Protein AF-A0A101IQT1-F1 (afdb_monomer)

Sequence (195 aa):
MPRKIGALVCLALAIIARCAWVLGQGQTPANPLPAVAGAGEGTYSLATEFPEVQDSYTLYRVVPVTITEDRVREIAEWFGLSGESKAVSEVTGEFLLVDVSKEPEEQVSVYAHSGAVAYHILDLELPTEVTQQPDLPTNAEAEKIALAFLEKNGMKSPDARVVKTEVNQKQEVWKSGGSEPEVSYDITKAVRFGR

Nearest PDB structures (foldseek):
  8fo9-assembly1_E  TM=5.880E-01  e=4.216E+00  Homo sapiens
  8fo9-assembly1_F  TM=5.889E-01  e=5.402E+00  Homo sapiens
  7myj-assembly1_A  TM=2.184E-01  e=8.418E-01  Homo sapiens

Radius of gyration: 32.25 Å; Cα contacts (8 Å, |Δi|>4): 204; chains: 1; bounding box: 68×75×92 Å

Solvent-accessible surface area (backbone atoms only — not comparable to full-atom values): 12949 Å² total; per-residue (Å²): 142,88,87,82,92,85,87,84,77,70,72,72,61,60,55,59,64,58,59,60,74,76,53,70,80,80,73,69,69,94,64,77,79,78,77,90,74,72,97,81,77,99,70,87,82,82,91,68,80,81,78,93,66,75,97,72,77,88,88,78,84,87,80,90,74,85,72,46,64,68,55,51,50,59,55,34,48,48,74,73,48,60,74,68,66,39,82,77,35,84,91,60,34,30,32,41,29,57,17,78,90,44,87,74,49,37,35,40,41,38,23,50,77,77,69,48,74,47,78,45,44,56,76,76,76,58,61,94,75,81,94,64,72,61,93,69,70,53,65,71,54,44,46,52,52,52,50,50,52,28,52,76,43,71,64,64,56,95,67,55,40,84,74,47,68,46,76,68,41,71,51,69,46,71,54,91,92,55,95,61,62,79,44,78,33,61,72,40,77,40,73,39,71,42,118

Mean predicted aligned error: 15.35 Å

Secondary structure (DSSP, 8-state):
------SSSSHHHHHHHHHTTSS------SSPPPP---S---------PPP---S-------------HHHHHHHHHHTT--S-EEEEETTTTEEEEEETTSSS-EEEEEETTT--EEEE-HHHHS-S--SS---PPPHHHHHHHHHHHHHHTT---TT-EEEEEEEEEEEEE--TT-SS-SEEEEEEEEEEEE-

Foldseek 3Di:
DDDDDDDDPPPVVVVVVVVVVVDPDPDPPPDDDPDDDDDDDPDDDDPDDDPDDDPDDDPDDDDQDADDQVNVVVLCVLVPADAGWDQPDPVQQWIKGWRVVDVQIKIWIAGRVPRDIDIDSPCQQPPPDDPDADPADDQVVQVVVVVVSCVSSVNDDPPKDFPDKDQDDKDFDPDVPDPDGPDIHRRDIDTDIDD

Structure (mmCIF, N/CA/C/O backbone):
data_AF-A0A101IQT1-F1
#
_entry.id   AF-A0A101IQT1-F1
#
loop_
_atom_site.group_PDB
_atom_site.id
_atom_site.type_symbol
_atom_site.label_atom_id
_atom_site.label_alt_id
_atom_site.label_comp_id
_atom_site.label_asym_id
_atom_site.label_entity_id
_atom_site.label_seq_id
_atom_site.pdbx_PDB_ins_code
_atom_site.Cartn_x
_atom_site.Cartn_y
_atom_site.Cartn_z
_atom_site.occupancy
_atom_site.B_iso_or_equiv
_atom_site.auth_seq_id
_atom_site.auth_comp_id
_atom_site.auth_asym_id
_atom_site.auth_atom_id
_atom_site.pdbx_PDB_model_num
ATOM 1 N N . MET A 1 1 ? 32.671 -28.311 57.993 1.00 33.06 1 MET A N 1
ATOM 2 C CA . MET A 1 1 ? 31.706 -27.213 57.763 1.00 33.06 1 MET A CA 1
ATOM 3 C C . MET A 1 1 ? 31.005 -27.442 56.425 1.00 33.06 1 MET A C 1
ATOM 5 O O . MET A 1 1 ? 31.659 -27.290 55.404 1.00 33.06 1 MET A O 1
ATOM 9 N N . PRO A 1 2 ? 29.732 -27.872 56.417 1.00 41.25 2 PRO A N 1
ATOM 10 C CA . PRO A 1 2 ? 28.947 -28.111 55.202 1.00 41.25 2 PRO A CA 1
ATOM 11 C C . PRO A 1 2 ? 27.910 -26.992 54.977 1.00 41.25 2 PRO A C 1
ATOM 13 O O . PRO A 1 2 ? 27.369 -26.484 55.955 1.00 41.25 2 PRO A O 1
ATOM 16 N N . ARG A 1 3 ? 27.640 -26.594 53.721 1.00 37.66 3 ARG A N 1
ATOM 17 C CA . ARG A 1 3 ? 26.557 -25.676 53.261 1.00 37.66 3 ARG A CA 1
ATOM 18 C C . ARG A 1 3 ? 26.735 -25.469 51.735 1.00 37.66 3 ARG A C 1
ATOM 20 O O . ARG A 1 3 ? 27.854 -25.204 51.336 1.00 37.66 3 ARG A O 1
ATOM 27 N N . LYS A 1 4 ? 25.768 -25.535 50.809 1.00 40.00 4 LYS A N 1
ATOM 28 C CA . LYS A 1 4 ? 24.318 -25.798 50.792 1.00 40.00 4 LYS A CA 1
ATOM 29 C C . LYS A 1 4 ? 23.972 -26.347 49.392 1.00 40.00 4 LYS A C 1
ATOM 31 O O . LYS A 1 4 ? 24.139 -25.630 48.414 1.00 40.00 4 LYS A O 1
ATOM 36 N N . ILE A 1 5 ? 23.451 -27.568 49.304 1.00 51.22 5 ILE A N 1
ATOM 37 C CA . ILE A 1 5 ? 22.572 -27.992 48.204 1.00 51.22 5 ILE A CA 1
ATOM 38 C C . ILE A 1 5 ? 21.166 -27.792 48.764 1.00 51.22 5 ILE A C 1
ATOM 40 O O . ILE A 1 5 ? 20.812 -28.424 49.756 1.00 51.22 5 ILE A O 1
ATOM 44 N N . GLY A 1 6 ? 20.404 -26.842 48.232 1.00 47.81 6 GLY A N 1
ATOM 45 C CA . GLY A 1 6 ? 19.100 -26.515 48.807 1.00 47.81 6 GLY A CA 1
ATOM 46 C C . GLY A 1 6 ? 18.477 -25.281 48.184 1.00 47.81 6 GLY A C 1
ATOM 47 O O . GLY A 1 6 ? 18.406 -24.245 48.833 1.00 47.81 6 GLY A O 1
ATOM 48 N N . ALA A 1 7 ? 18.054 -25.390 46.926 1.00 48.19 7 ALA A N 1
ATOM 49 C CA . ALA A 1 7 ? 17.202 -24.391 46.284 1.00 48.19 7 ALA A CA 1
ATOM 50 C C . ALA A 1 7 ? 16.412 -24.978 45.097 1.00 48.19 7 ALA A C 1
ATOM 52 O O . ALA A 1 7 ? 16.271 -24.320 44.075 1.00 48.19 7 ALA A O 1
ATOM 53 N N . LEU A 1 8 ? 15.913 -26.220 45.203 1.00 43.41 8 LEU A N 1
ATOM 54 C CA . LEU A 1 8 ? 15.063 -26.798 44.146 1.00 43.41 8 LEU A CA 1
ATOM 55 C C . LEU A 1 8 ? 13.805 -27.540 44.632 1.00 43.41 8 LEU A C 1
ATOM 57 O O . LEU A 1 8 ? 13.128 -28.165 43.828 1.00 43.41 8 LEU A O 1
ATOM 61 N N . VAL A 1 9 ? 13.445 -27.460 45.920 1.00 46.12 9 VAL A N 1
ATOM 62 C CA . VAL A 1 9 ? 12.282 -28.201 46.467 1.00 46.12 9 VAL A CA 1
ATOM 63 C C . VAL A 1 9 ? 11.101 -27.296 46.867 1.00 46.12 9 VAL A C 1
ATOM 65 O O . VAL A 1 9 ? 9.995 -27.785 47.062 1.00 46.12 9 VAL A O 1
ATOM 68 N N . CYS A 1 10 ? 11.251 -25.967 46.902 1.00 44.38 10 CYS A N 1
ATOM 69 C CA . CYS A 1 10 ? 10.186 -25.098 47.436 1.00 44.38 10 CYS A CA 1
ATOM 70 C C . CYS A 1 10 ? 9.236 -24.470 46.400 1.00 44.38 10 CYS A C 1
ATOM 72 O O . CYS A 1 10 ? 8.209 -23.931 46.801 1.00 44.38 10 CYS A O 1
ATOM 74 N N . LEU A 1 11 ? 9.506 -24.546 45.089 1.00 36.78 11 LEU A N 1
ATOM 75 C CA . LEU A 1 11 ? 8.625 -23.906 44.094 1.00 36.78 11 LEU A CA 1
ATOM 76 C C . LEU A 1 11 ? 7.460 -24.804 43.632 1.00 36.78 11 LEU A C 1
ATOM 78 O O . LEU A 1 11 ? 6.442 -24.293 43.176 1.00 36.78 11 LEU A O 1
ATOM 82 N N . ALA A 1 12 ? 7.557 -26.125 43.818 1.00 41.62 12 ALA A N 1
ATOM 83 C CA . ALA A 1 12 ? 6.485 -27.057 43.453 1.00 41.62 12 ALA A CA 1
ATOM 84 C C . ALA A 1 12 ? 5.305 -27.053 44.451 1.00 41.62 12 ALA A C 1
ATOM 86 O O . ALA A 1 12 ? 4.171 -27.317 44.061 1.00 41.62 12 ALA A O 1
ATOM 87 N N . LEU A 1 13 ? 5.529 -26.692 45.723 1.00 41.44 13 LEU A N 1
ATOM 88 C CA . LEU A 1 13 ? 4.470 -26.665 46.747 1.00 41.44 13 LEU A CA 1
ATOM 89 C C . LEU A 1 13 ? 3.619 -25.383 46.726 1.00 41.44 13 LEU A C 1
ATOM 91 O O . LEU A 1 13 ? 2.469 -25.409 47.158 1.00 41.44 13 LEU A O 1
ATOM 95 N N . ALA A 1 14 ? 4.131 -24.278 46.174 1.00 43.84 14 ALA A N 1
ATOM 96 C CA . ALA A 1 14 ? 3.381 -23.022 46.090 1.00 43.84 14 ALA A CA 1
ATOM 97 C C . ALA A 1 14 ? 2.278 -23.041 45.011 1.00 43.84 14 ALA A C 1
ATOM 99 O O . ALA A 1 14 ? 1.309 -22.289 45.106 1.00 43.84 14 ALA A O 1
ATOM 100 N N . ILE A 1 15 ? 2.387 -23.922 44.009 1.00 47.03 15 ILE A N 1
ATOM 101 C CA . ILE A 1 15 ? 1.394 -24.045 42.929 1.00 47.03 15 ILE A CA 1
ATOM 102 C C . ILE A 1 15 ? 0.187 -24.883 43.384 1.00 47.03 15 ILE A C 1
ATOM 104 O O . ILE A 1 15 ? -0.949 -24.562 43.042 1.00 47.03 15 ILE A O 1
ATOM 108 N N . ILE A 1 16 ? 0.392 -25.879 44.253 1.00 46.41 16 ILE A N 1
ATOM 109 C CA . ILE A 1 16 ? -0.697 -26.745 44.738 1.00 46.41 16 ILE A CA 1
ATOM 110 C C . ILE A 1 16 ? -1.651 -25.976 45.673 1.00 46.41 16 ILE A C 1
ATOM 112 O O . ILE A 1 16 ? -2.865 -26.160 45.602 1.00 46.41 16 ILE A O 1
ATOM 116 N N . ALA A 1 17 ? -1.141 -25.042 46.484 1.00 44.16 17 ALA A N 1
ATOM 117 C CA . ALA A 1 17 ? -1.977 -24.250 47.392 1.00 44.16 17 ALA A CA 1
ATOM 118 C C . ALA A 1 17 ? -2.853 -23.199 46.676 1.00 44.16 17 ALA A C 1
ATOM 120 O O . ALA A 1 17 ? -3.911 -22.839 47.189 1.00 44.16 17 ALA A O 1
ATOM 121 N N . ARG A 1 18 ? -2.459 -22.722 45.483 1.00 36.62 18 ARG A N 1
ATOM 122 C CA . ARG A 1 18 ? -3.235 -21.717 44.728 1.00 36.62 18 ARG A CA 1
ATOM 123 C C . ARG A 1 18 ? -4.324 -22.322 43.841 1.00 36.62 18 ARG A C 1
ATOM 125 O O . ARG A 1 18 ? -5.327 -21.658 43.599 1.00 36.62 18 ARG A O 1
ATOM 132 N N . CYS A 1 19 ? -4.181 -23.579 43.421 1.00 39.38 19 CYS A N 1
ATOM 133 C CA . CYS A 1 19 ? -5.245 -24.301 42.714 1.00 39.38 19 CYS A CA 1
ATOM 134 C C . CYS A 1 19 ? -6.403 -24.718 43.639 1.00 39.38 19 CYS A C 1
ATOM 136 O O . CYS A 1 19 ? -7.518 -24.911 43.164 1.00 39.38 19 CYS A O 1
ATOM 138 N N . ALA A 1 20 ? -6.176 -24.794 44.954 1.00 42.06 20 ALA A N 1
ATOM 139 C CA . ALA A 1 20 ? -7.204 -25.174 45.924 1.00 42.06 20 ALA A CA 1
ATOM 140 C C . ALA A 1 20 ? -8.180 -24.040 46.301 1.00 42.06 20 ALA A C 1
ATOM 142 O O . ALA A 1 20 ? -9.200 -24.312 46.922 1.00 42.06 20 ALA A O 1
ATOM 143 N N . TRP A 1 21 ? -7.899 -22.782 45.938 1.00 41.22 21 TRP A N 1
ATOM 144 C CA . TRP A 1 21 ? -8.783 -21.639 46.238 1.00 41.22 21 TRP A CA 1
ATOM 145 C C . TRP A 1 21 ? -9.654 -21.186 45.055 1.00 41.22 21 TRP A C 1
ATOM 147 O O . TRP A 1 21 ? -10.531 -20.348 45.236 1.00 41.22 21 TRP A O 1
ATOM 157 N N . VAL A 1 22 ? -9.445 -21.748 43.857 1.00 45.28 22 VAL A N 1
ATOM 158 C CA . VAL A 1 22 ? -10.269 -21.479 42.657 1.00 45.28 22 VAL A CA 1
ATOM 159 C C . VAL A 1 22 ? -11.333 -22.563 42.428 1.00 45.28 22 VAL A C 1
ATOM 161 O O . VAL A 1 22 ? -12.248 -22.382 41.631 1.00 45.28 22 VAL A O 1
ATOM 164 N N . LEU A 1 23 ? -11.284 -23.664 43.178 1.00 40.53 23 LEU A N 1
ATOM 165 C CA . LEU A 1 23 ? -12.356 -24.652 43.216 1.00 40.53 23 LEU A CA 1
ATOM 166 C C . LEU A 1 23 ? -13.164 -24.405 44.488 1.00 40.53 23 LEU A C 1
ATOM 168 O O . LEU A 1 23 ? -12.720 -24.724 45.589 1.00 40.53 23 LEU A O 1
ATOM 172 N N . GLY A 1 24 ? -14.324 -23.765 44.324 1.00 37.16 24 GLY A N 1
ATOM 173 C CA . GLY A 1 24 ? -15.288 -23.550 45.397 1.00 37.16 24 GLY A CA 1
ATOM 174 C C . GLY A 1 24 ? -15.561 -24.842 46.165 1.00 37.16 24 GLY A C 1
ATOM 175 O O . GLY A 1 24 ? -15.463 -25.937 45.606 1.00 37.16 24 GLY A O 1
ATOM 176 N N . GLN A 1 25 ? -15.866 -24.694 47.460 1.00 39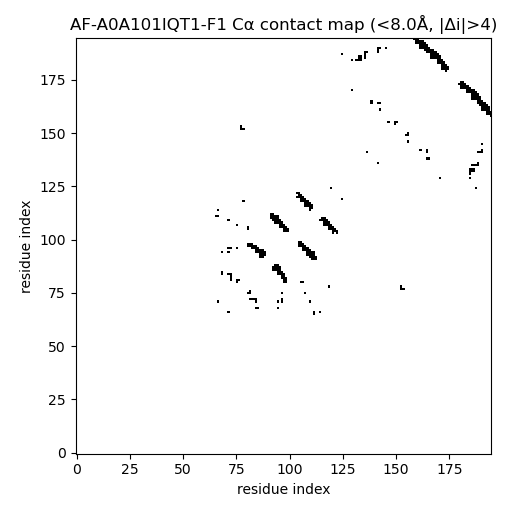.09 25 GLN A N 1
ATOM 177 C CA . GLN A 1 25 ? -16.264 -25.787 48.345 1.00 39.09 25 GLN A CA 1
ATOM 178 C C . GLN A 1 25 ? -17.141 -26.772 47.577 1.00 39.09 25 GLN A C 1
ATOM 180 O O . GLN A 1 25 ? -18.165 -26.368 47.030 1.00 39.09 25 GLN A O 1
ATOM 185 N N . GLY A 1 26 ? -16.702 -28.033 47.512 1.00 39.91 26 GLY A N 1
ATOM 186 C CA . GLY A 1 26 ? -17.439 -29.097 46.852 1.00 39.91 26 GLY A CA 1
ATOM 187 C C . GLY A 1 26 ? -18.866 -29.101 47.372 1.00 39.91 26 GLY A C 1
ATOM 188 O O . GLY A 1 26 ? -19.119 -29.544 48.493 1.00 39.91 26 GLY A O 1
ATOM 189 N N . GLN A 1 27 ? -19.782 -28.571 46.563 1.00 40.81 27 GLN A N 1
ATOM 190 C CA . GLN A 1 27 ? -21.196 -28.790 46.759 1.00 40.81 27 GLN A CA 1
ATOM 191 C C . GLN A 1 27 ? -21.362 -30.299 46.697 1.00 40.81 27 GLN A C 1
ATOM 193 O O . GLN A 1 27 ? -21.141 -30.934 45.666 1.00 40.81 27 GLN A O 1
ATOM 198 N N . THR A 1 28 ? -21.689 -30.879 47.844 1.00 47.06 28 THR A N 1
ATOM 199 C CA . THR A 1 28 ? -22.281 -32.204 47.892 1.00 47.06 28 THR A CA 1
ATOM 200 C C . THR A 1 28 ? -23.455 -32.146 46.917 1.00 47.06 28 THR A C 1
ATOM 202 O O . THR A 1 28 ? -24.278 -31.235 47.055 1.00 47.06 28 THR A O 1
ATOM 205 N N . PRO A 1 29 ? -23.527 -33.009 45.889 1.00 42.03 29 PRO A N 1
ATOM 206 C CA . PRO A 1 29 ? -24.683 -32.999 45.011 1.00 42.03 29 PRO A CA 1
ATOM 207 C C . PRO A 1 29 ? -25.914 -33.190 45.897 1.00 42.03 29 PRO A C 1
ATOM 209 O O . PRO A 1 29 ? -25.996 -34.163 46.645 1.00 42.03 29 PRO A O 1
ATOM 212 N N . ALA A 1 30 ? -26.840 -32.228 45.860 1.00 51.19 30 ALA A N 1
ATOM 213 C CA . ALA A 1 30 ? -28.033 -32.219 46.709 1.00 51.19 30 ALA A CA 1
ATOM 214 C C . ALA A 1 30 ? -28.954 -33.429 46.457 1.00 51.19 30 ALA A C 1
ATOM 216 O O . ALA A 1 30 ? -29.886 -33.656 47.218 1.00 51.19 30 ALA A O 1
ATOM 217 N N . ASN A 1 31 ? -28.656 -34.228 45.428 1.00 50.41 31 ASN A N 1
ATOM 218 C CA . ASN A 1 31 ? -29.320 -35.480 45.119 1.00 50.41 31 ASN A CA 1
ATOM 219 C C . ASN A 1 31 ? -28.283 -36.611 45.023 1.00 50.41 31 ASN A C 1
ATOM 221 O O . ASN A 1 31 ? -27.464 -36.601 44.097 1.00 50.41 31 ASN A O 1
ATOM 225 N N . PRO A 1 32 ? -28.291 -37.601 45.934 1.00 48.69 32 PRO A N 1
ATOM 226 C CA . PRO A 1 32 ? -27.575 -38.844 45.692 1.00 48.69 32 PRO A CA 1
ATOM 227 C C . PRO A 1 32 ? -28.171 -39.524 44.451 1.00 48.69 32 PRO A C 1
ATOM 229 O O . PRO A 1 32 ? -29.390 -39.544 44.270 1.00 48.69 32 PRO A O 1
ATOM 232 N N . LEU A 1 33 ? -27.313 -40.075 43.589 1.00 42.06 33 LEU A N 1
ATOM 233 C CA . LEU A 1 33 ? -27.758 -40.926 42.484 1.00 42.06 33 LEU A CA 1
ATOM 234 C C . LEU A 1 33 ? -28.606 -42.073 43.061 1.00 42.06 33 LEU A C 1
ATOM 236 O O . LEU A 1 33 ? -28.184 -42.677 44.055 1.00 42.06 33 LEU A O 1
ATOM 240 N N . PRO A 1 34 ? -29.785 -42.379 42.487 1.00 46.72 34 PRO A N 1
ATOM 241 C CA . PRO A 1 34 ? -30.614 -43.454 43.002 1.00 46.72 34 PRO A CA 1
ATOM 242 C C . PRO A 1 34 ? -29.828 -44.764 42.918 1.00 46.72 34 PRO A C 1
ATOM 244 O O . PRO A 1 34 ? -29.231 -45.088 41.889 1.00 46.72 34 PRO A O 1
ATOM 247 N N . ALA A 1 35 ? -29.800 -45.498 44.032 1.00 50.06 35 ALA A N 1
ATOM 248 C CA . ALA A 1 35 ? -29.250 -46.842 44.071 1.00 50.06 35 ALA A CA 1
ATOM 249 C C . ALA A 1 35 ? -29.933 -47.671 42.979 1.00 50.06 35 ALA A C 1
ATOM 251 O O . ALA A 1 35 ? -31.161 -47.699 42.905 1.00 50.06 35 ALA A O 1
ATOM 252 N N . VAL A 1 36 ? -29.127 -48.300 42.120 1.00 47.44 36 VAL A N 1
ATOM 253 C CA . VAL A 1 36 ? -29.592 -49.115 40.995 1.00 47.44 36 VAL A CA 1
ATOM 254 C C . VAL A 1 36 ? -30.563 -50.174 41.514 1.00 47.44 36 VAL A C 1
ATOM 256 O O . VAL A 1 36 ? -30.159 -51.170 42.113 1.00 47.44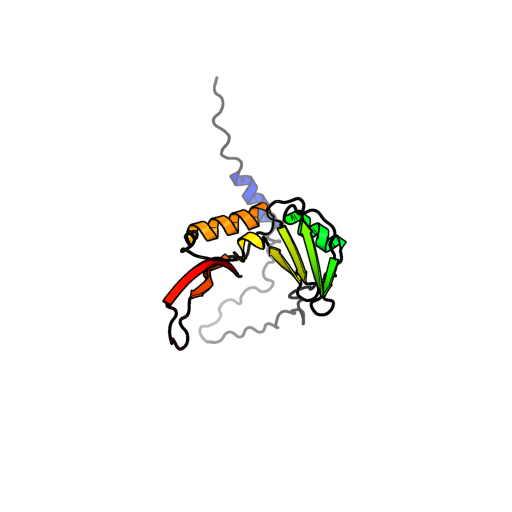 36 VAL A O 1
ATOM 259 N N . ALA A 1 37 ? -31.851 -49.943 41.280 1.00 46.03 37 ALA A N 1
ATOM 260 C CA . ALA A 1 37 ? -32.899 -50.928 41.430 1.00 46.03 37 ALA A CA 1
ATOM 261 C C . ALA A 1 37 ? -33.250 -51.433 40.031 1.00 46.03 37 ALA A C 1
ATOM 263 O O . ALA A 1 37 ? -33.790 -50.690 39.221 1.00 46.03 37 ALA A O 1
ATOM 264 N N . GLY A 1 38 ? -32.943 -52.703 39.774 1.00 43.56 38 GLY A N 1
ATOM 265 C CA . GLY A 1 38 ? -33.561 -53.471 38.698 1.00 43.56 38 GLY A CA 1
ATOM 266 C C . GLY A 1 38 ? -32.971 -53.258 37.306 1.00 43.56 38 GLY A C 1
ATOM 267 O O . GLY A 1 38 ? -33.022 -52.186 36.718 1.00 43.56 38 GLY A O 1
ATOM 26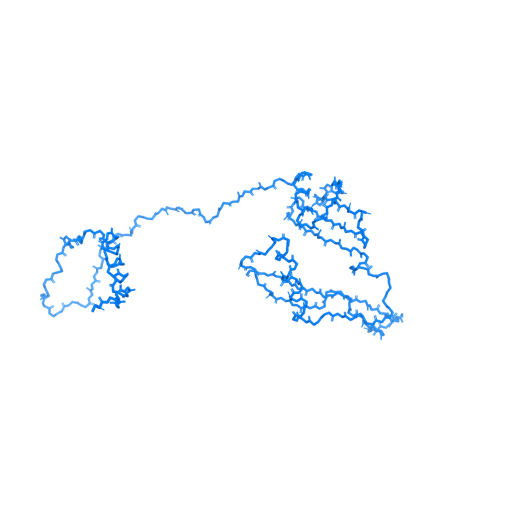8 N N . ALA A 1 39 ? -32.458 -54.347 36.740 1.00 52.09 39 ALA A N 1
ATOM 269 C CA . ALA A 1 39 ? -32.230 -54.466 35.313 1.00 52.09 39 ALA A CA 1
ATOM 270 C C . ALA A 1 39 ? -33.573 -54.352 34.571 1.00 52.09 39 ALA A C 1
ATOM 272 O O . ALA A 1 39 ? -34.399 -55.258 34.658 1.00 52.09 39 ALA A O 1
ATOM 273 N N . GLY A 1 40 ? -33.775 -53.251 33.847 1.00 56.56 40 GLY A N 1
ATOM 274 C CA . GLY A 1 40 ? -34.897 -53.104 32.924 1.00 56.56 40 GLY A CA 1
ATOM 275 C C . GLY A 1 40 ? -35.480 -51.701 32.878 1.00 56.56 40 GLY A C 1
ATOM 276 O O . GLY A 1 40 ? -36.579 -51.511 33.363 1.00 56.56 40 GLY A O 1
ATOM 277 N N . GLU A 1 41 ? -34.780 -50.750 32.259 1.00 52.91 41 GLU A N 1
ATOM 278 C CA . GLU A 1 41 ? -35.402 -49.588 31.605 1.00 52.91 41 GLU A CA 1
ATOM 279 C C . GLU A 1 41 ? -34.353 -48.904 30.715 1.00 52.91 41 GLU A C 1
ATOM 281 O O . GLU A 1 41 ? -33.379 -48.317 31.177 1.00 52.91 41 GLU A O 1
ATOM 286 N N . GLY A 1 42 ? -34.502 -49.078 29.400 1.00 62.03 42 GLY A N 1
ATOM 287 C CA . GLY A 1 42 ? -33.525 -48.689 28.379 1.00 62.03 42 GLY A CA 1
ATOM 288 C C . GLY A 1 42 ? -33.593 -47.225 27.949 1.00 62.03 42 GLY A C 1
ATOM 289 O O . GLY A 1 42 ? -33.291 -46.933 26.796 1.00 62.03 42 GLY A O 1
ATOM 290 N N . THR A 1 43 ? -34.000 -46.312 28.832 1.00 62.19 43 THR A N 1
ATOM 291 C CA . THR A 1 43 ? -34.071 -44.882 28.502 1.00 62.19 43 THR A CA 1
ATOM 292 C C . THR A 1 43 ? -34.013 -44.035 29.762 1.00 62.19 43 THR A C 1
ATOM 294 O O . THR A 1 43 ? -34.880 -44.129 30.624 1.00 62.19 43 THR A O 1
ATOM 297 N N . TYR A 1 44 ? -33.004 -43.172 29.841 1.00 62.97 44 TYR A N 1
ATOM 298 C CA . TYR A 1 44 ? -32.895 -42.144 30.868 1.00 62.97 44 TYR A CA 1
ATOM 299 C C . TYR A 1 44 ? -33.435 -40.830 30.293 1.00 62.97 44 TYR A C 1
ATOM 301 O O . TYR A 1 44 ? -32.926 -40.345 29.283 1.00 62.97 44 TYR A O 1
ATOM 309 N N . SER A 1 45 ? -34.463 -40.253 30.916 1.00 69.31 45 SER A N 1
ATOM 310 C CA . SER A 1 45 ? -34.980 -38.927 30.561 1.00 69.31 45 SER A CA 1
ATOM 311 C C . SER A 1 45 ? -34.371 -37.878 31.484 1.00 69.31 45 SER A C 1
ATOM 313 O O . SER A 1 45 ? -34.616 -37.877 32.688 1.00 69.31 45 SER A O 1
ATOM 315 N N . LEU A 1 46 ? -33.571 -36.977 30.916 1.00 69.94 46 LEU A N 1
ATOM 316 C CA . LEU A 1 46 ? -33.038 -35.829 31.637 1.00 69.94 46 LEU A CA 1
ATOM 317 C C . LEU A 1 46 ? -34.086 -34.708 31.622 1.00 69.94 46 LEU A C 1
ATOM 319 O O . LEU A 1 46 ? -34.211 -33.983 30.639 1.00 69.94 46 LEU A O 1
ATOM 323 N N . ALA A 1 47 ? -34.856 -34.587 32.702 1.00 73.62 47 ALA A N 1
ATOM 324 C CA . ALA A 1 47 ? -35.762 -33.462 32.920 1.00 73.62 47 ALA A CA 1
ATOM 325 C C . ALA A 1 47 ? -34.962 -32.278 33.487 1.00 73.62 47 ALA A C 1
ATOM 327 O O . ALA A 1 47 ? -34.908 -32.079 34.697 1.00 73.62 47 ALA A O 1
ATOM 328 N N . THR A 1 48 ? -34.280 -31.535 32.615 1.00 75.38 48 THR A N 1
ATOM 329 C CA . THR A 1 48 ? -33.623 -30.272 32.976 1.00 75.38 48 THR A CA 1
ATOM 330 C C . THR A 1 48 ? -34.124 -29.174 32.055 1.00 75.38 48 THR A C 1
ATOM 332 O O . THR A 1 48 ? -34.240 -29.376 30.847 1.00 75.38 48 THR A O 1
ATOM 335 N N . GLU A 1 49 ? -34.445 -28.019 32.626 1.00 79.81 49 GLU A N 1
ATOM 336 C CA . GLU A 1 49 ? -34.759 -26.827 31.843 1.00 79.81 49 GLU A CA 1
ATOM 337 C C . GLU A 1 49 ? -33.489 -26.332 31.137 1.00 79.81 49 GLU A C 1
ATOM 339 O O . GLU A 1 49 ? -32.367 -26.579 31.599 1.00 79.81 49 GLU A O 1
ATOM 344 N N . PHE A 1 50 ? -33.657 -25.674 29.985 1.00 76.62 50 PHE A N 1
ATOM 345 C CA . PHE A 1 50 ? -32.540 -25.000 29.331 1.00 76.62 50 PHE A CA 1
ATOM 346 C C . PHE A 1 50 ? -31.969 -23.951 30.294 1.00 76.62 50 PHE A C 1
ATOM 348 O O . PHE A 1 50 ? -32.746 -23.251 30.942 1.00 76.62 50 PHE A O 1
ATOM 355 N N . PRO A 1 51 ? -30.635 -23.831 30.412 1.00 79.56 51 PRO A N 1
ATOM 356 C CA . PRO A 1 51 ? -30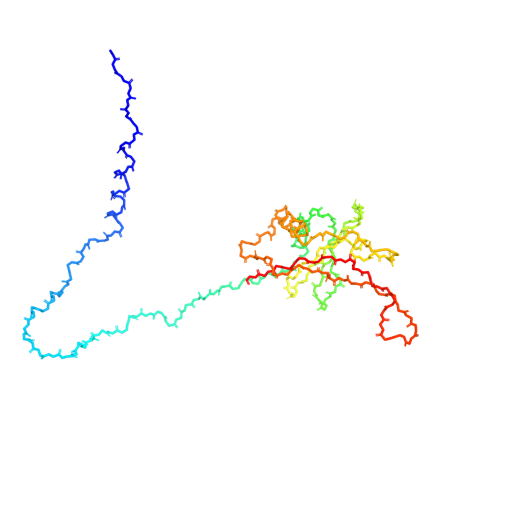.052 -22.790 31.241 1.00 79.56 51 PRO A CA 1
ATOM 357 C C . PRO A 1 51 ? -30.524 -21.427 30.733 1.00 79.56 51 PRO A C 1
ATOM 359 O O . PRO A 1 51 ? -30.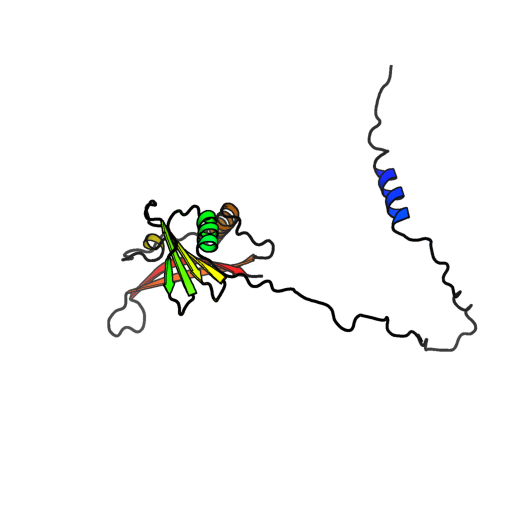511 -21.187 29.524 1.00 79.56 51 PRO A O 1
ATOM 362 N N . GLU A 1 52 ? -30.923 -20.544 31.649 1.00 79.06 52 GLU A N 1
ATOM 363 C CA . GLU A 1 52 ? -31.211 -19.153 31.310 1.00 79.06 52 GLU A CA 1
ATOM 364 C C . GLU A 1 52 ? -29.948 -18.522 30.709 1.00 79.06 52 GLU A C 1
ATOM 366 O O . GLU A 1 52 ? -28.961 -18.247 31.395 1.00 79.06 52 GLU A O 1
ATOM 371 N N . VAL A 1 53 ? -29.969 -18.336 29.393 1.00 81.44 53 VAL A N 1
ATOM 372 C CA . VAL A 1 53 ? -28.968 -17.593 28.631 1.00 81.44 53 VAL A CA 1
ATOM 373 C C . VAL A 1 53 ? -29.562 -16.249 28.247 1.00 81.44 53 VAL A C 1
ATOM 375 O O . VAL A 1 53 ? -30.768 -16.129 28.053 1.00 81.44 53 VAL A O 1
ATOM 378 N N . GLN A 1 54 ? -28.722 -15.218 28.163 1.00 78.94 54 GLN A N 1
ATOM 379 C CA . GLN A 1 54 ? -29.198 -13.905 27.740 1.00 78.94 54 GLN A CA 1
ATOM 380 C C . GLN A 1 54 ? -29.695 -13.982 26.294 1.00 78.94 54 GLN A C 1
ATOM 382 O O . GLN A 1 54 ? -29.020 -14.547 25.434 1.00 78.94 54 GLN A O 1
ATOM 387 N N . ASP A 1 55 ? -30.836 -13.348 26.019 1.00 80.31 55 ASP A N 1
ATOM 388 C CA . ASP A 1 55 ? -31.444 -13.307 24.681 1.00 80.31 55 ASP A CA 1
ATOM 389 C C . ASP A 1 55 ? -30.543 -12.648 23.624 1.00 80.31 55 ASP A C 1
ATOM 391 O O . ASP A 1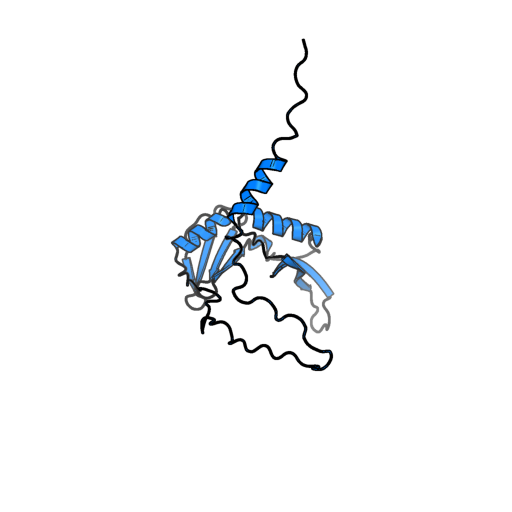 55 ? -30.746 -12.812 22.421 1.00 80.31 55 ASP A O 1
ATOM 395 N N . SER A 1 56 ? -29.538 -11.879 24.053 1.00 81.69 56 SER A N 1
ATOM 396 C CA . SER A 1 56 ? -28.561 -11.274 23.156 1.00 81.69 56 SER A CA 1
ATOM 397 C C . SER A 1 56 ? -27.191 -11.139 23.809 1.00 81.69 56 SER A C 1
ATOM 399 O O . SER A 1 56 ? -27.067 -10.907 25.010 1.00 81.69 56 SER A O 1
ATOM 401 N N . TYR A 1 57 ? -26.158 -11.234 22.976 1.00 80.06 57 TYR A N 1
ATOM 402 C CA . TYR A 1 57 ? -24.771 -10.984 23.342 1.00 80.06 57 TYR A CA 1
ATOM 403 C C . TYR A 1 57 ? -24.169 -10.004 22.334 1.00 80.06 57 TYR A C 1
ATOM 405 O O . TYR A 1 57 ? -24.362 -10.139 21.125 1.00 80.06 57 TYR A O 1
ATOM 413 N N . THR A 1 58 ? -23.430 -9.003 22.816 1.00 83.19 58 THR A N 1
ATOM 414 C CA . THR A 1 58 ? -22.710 -8.081 21.927 1.00 83.19 58 THR A CA 1
ATOM 415 C C . THR A 1 58 ? -21.488 -8.792 21.358 1.00 83.19 58 THR A C 1
ATOM 417 O O . THR A 1 58 ? -20.563 -9.109 22.100 1.00 83.19 58 THR A O 1
ATOM 420 N N . LEU A 1 59 ? -21.476 -9.022 20.044 1.00 83.31 59 LEU A N 1
ATOM 421 C CA . LEU A 1 59 ? -20.348 -9.665 19.362 1.00 83.31 59 LEU A CA 1
ATOM 422 C C . LEU A 1 59 ? -19.191 -8.692 19.112 1.00 83.31 59 LEU A C 1
ATOM 424 O O . LEU A 1 59 ? -18.031 -9.052 19.282 1.00 83.31 59 LEU A O 1
ATOM 428 N N . TYR A 1 60 ? -19.496 -7.453 18.729 1.00 77.75 60 TYR A N 1
ATOM 429 C CA . TYR A 1 60 ? -18.496 -6.408 18.533 1.00 77.75 60 TYR A CA 1
ATOM 430 C C . TYR A 1 60 ? -19.093 -5.019 18.755 1.00 77.75 60 TYR A C 1
ATOM 432 O O . TYR A 1 60 ? -20.294 -4.794 18.599 1.00 77.75 60 TYR A O 1
ATOM 440 N N . ARG A 1 61 ? -18.224 -4.071 19.112 1.00 83.56 61 ARG A N 1
ATOM 441 C CA . ARG A 1 61 ? -18.526 -2.640 19.187 1.00 83.56 61 ARG A CA 1
ATOM 442 C C . ARG A 1 61 ? -17.744 -1.935 18.086 1.00 83.56 61 ARG A C 1
ATOM 444 O O . ARG A 1 61 ? -16.525 -2.054 18.034 1.00 83.56 61 ARG A O 1
ATOM 451 N N . VAL A 1 62 ? -18.439 -1.176 17.245 1.00 80.38 62 VAL A N 1
ATOM 452 C CA . VAL A 1 62 ? -17.807 -0.289 16.260 1.00 80.38 62 VAL A CA 1
ATOM 453 C C . VAL A 1 62 ? -17.688 1.100 16.874 1.00 80.38 62 VAL A C 1
ATOM 455 O O . VAL A 1 62 ? -18.668 1.633 17.396 1.00 80.38 62 VAL A O 1
ATOM 458 N N . VAL A 1 63 ? -16.491 1.677 16.824 1.00 81.12 63 VAL A N 1
ATOM 459 C CA . VAL A 1 63 ? -16.256 3.079 17.178 1.00 81.12 63 VAL A CA 1
ATOM 460 C C . VAL A 1 63 ? -15.928 3.809 15.878 1.00 81.12 63 VAL A C 1
ATOM 462 O O . VAL A 1 63 ? -14.867 3.547 15.312 1.00 81.12 63 VAL A O 1
ATOM 465 N N . PRO A 1 64 ? -16.828 4.659 15.356 1.00 75.38 64 PRO A N 1
ATOM 466 C CA . PRO A 1 64 ? -16.527 5.437 14.166 1.00 75.38 64 PRO A CA 1
ATOM 467 C C . PRO A 1 64 ? -15.400 6.418 14.489 1.00 75.38 64 PRO A C 1
ATOM 469 O O . PRO A 1 64 ? -15.434 7.100 15.514 1.00 75.38 64 PRO A O 1
ATOM 472 N N . VAL A 1 65 ? -14.400 6.472 13.616 1.00 77.38 65 VAL A N 1
ATOM 473 C CA . VAL A 1 65 ? -13.304 7.434 13.715 1.00 77.38 65 VAL A CA 1
ATOM 474 C C . VAL A 1 65 ? -13.535 8.494 12.654 1.00 77.38 65 VAL A C 1
ATOM 476 O O . VAL A 1 65 ? -13.603 8.181 11.468 1.00 77.38 65 VAL A O 1
ATOM 479 N N . THR A 1 66 ? -13.659 9.746 13.080 1.00 83.88 66 THR A N 1
ATOM 480 C CA . THR A 1 66 ? -13.651 10.883 12.160 1.00 83.88 66 THR A CA 1
ATOM 481 C C . THR A 1 66 ? -12.206 11.186 11.790 1.00 83.88 66 THR A C 1
ATOM 483 O O . THR A 1 66 ? -11.388 11.449 12.671 1.00 83.88 66 THR A O 1
ATOM 486 N N . ILE A 1 67 ? -11.886 11.145 10.499 1.00 85.19 67 ILE A N 1
ATOM 487 C CA . ILE A 1 67 ? -10.569 11.551 10.005 1.00 85.19 67 ILE A CA 1
ATOM 488 C C . ILE A 1 67 ? -10.530 13.079 9.925 1.00 85.19 67 ILE A C 1
ATOM 490 O O . ILE A 1 67 ? -11.311 13.689 9.198 1.00 85.19 67 ILE A O 1
ATOM 494 N N . THR A 1 68 ? -9.640 13.681 10.710 1.00 87.12 68 THR A N 1
ATOM 495 C CA . THR A 1 68 ? -9.328 15.117 10.722 1.00 87.12 68 THR A CA 1
ATOM 496 C C . THR A 1 68 ? -7.910 15.345 10.199 1.00 87.12 68 THR A C 1
ATOM 498 O O . THR A 1 68 ? -7.118 14.406 10.143 1.00 87.12 68 THR A O 1
ATOM 501 N N . GLU A 1 69 ? -7.549 16.586 9.874 1.00 87.88 69 GLU A N 1
ATOM 502 C CA . GLU A 1 69 ? -6.175 16.946 9.478 1.00 87.88 69 GLU A CA 1
ATOM 503 C C . GLU A 1 69 ? -5.131 16.546 10.533 1.00 87.88 69 GLU A C 1
ATOM 505 O O . GLU A 1 69 ? -4.088 15.989 10.198 1.00 87.88 69 GLU A O 1
ATOM 510 N N . ASP A 1 70 ? -5.435 16.734 11.821 1.00 89.50 70 ASP A N 1
ATOM 511 C CA . ASP A 1 70 ? -4.554 16.296 12.911 1.00 89.50 70 ASP A CA 1
ATOM 512 C C . ASP A 1 70 ? -4.353 14.780 12.905 1.00 89.50 70 ASP A C 1
ATOM 514 O O . ASP A 1 70 ? -3.232 14.300 13.057 1.00 89.50 70 ASP A O 1
ATOM 518 N N . ARG A 1 71 ? -5.419 14.015 12.639 1.00 90.44 71 ARG A N 1
ATOM 519 C CA . ARG A 1 71 ? -5.320 12.560 12.519 1.00 90.44 71 ARG A CA 1
ATOM 520 C C . ARG A 1 71 ? -4.495 12.138 11.304 1.00 90.44 71 ARG A C 1
ATOM 522 O O . ARG A 1 71 ? -3.778 11.144 11.373 1.00 90.44 71 ARG A O 1
ATOM 529 N N . VAL A 1 72 ? -4.589 12.870 10.196 1.00 92.25 72 VAL A N 1
ATOM 530 C CA . VAL A 1 72 ? -3.757 12.630 9.007 1.00 92.25 72 VAL A CA 1
ATOM 531 C C . VAL A 1 72 ? -2.287 12.883 9.334 1.00 92.25 72 VAL A C 1
ATOM 533 O O . VAL A 1 72 ? -1.439 12.082 8.949 1.00 92.25 72 VAL A O 1
ATOM 536 N N . ARG A 1 73 ? -1.987 13.932 10.108 1.00 92.44 73 ARG A N 1
ATOM 537 C CA . ARG A 1 73 ? -0.628 14.222 10.581 1.00 92.44 73 ARG A CA 1
ATOM 538 C C . ARG A 1 73 ? -0.083 13.113 11.485 1.00 92.44 73 ARG A C 1
ATOM 540 O O . ARG A 1 73 ? 1.021 12.645 11.242 1.00 92.44 73 ARG A O 1
ATOM 547 N N . GLU A 1 74 ? -0.873 12.622 12.442 1.00 92.12 74 GLU A N 1
ATOM 548 C CA . GLU A 1 74 ? -0.498 11.467 13.280 1.00 92.12 74 GLU A CA 1
ATOM 549 C C . GLU A 1 74 ? -0.186 10.213 12.444 1.00 92.12 74 GLU A C 1
ATOM 551 O O . GLU A 1 74 ? 0.748 9.473 12.744 1.00 92.12 74 GLU A O 1
ATOM 556 N N . ILE A 1 75 ? -0.964 9.957 11.385 1.00 92.94 75 ILE A N 1
ATOM 557 C CA . ILE A 1 75 ? -0.715 8.833 10.470 1.00 92.94 75 ILE A CA 1
ATOM 558 C C . ILE A 1 75 ? 0.581 9.061 9.682 1.00 92.94 75 ILE A C 1
ATOM 560 O O . ILE A 1 75 ? 1.371 8.135 9.524 1.00 92.94 75 ILE A O 1
ATOM 564 N N . ALA A 1 76 ? 0.821 10.282 9.202 1.00 94.38 76 ALA A N 1
ATOM 565 C CA . ALA A 1 76 ? 2.033 10.644 8.471 1.00 94.38 76 ALA A CA 1
ATOM 566 C C . ALA A 1 76 ? 3.303 10.471 9.327 1.00 94.38 76 ALA A C 1
ATOM 568 O O . ALA A 1 76 ? 4.329 10.001 8.828 1.00 94.38 76 ALA A O 1
ATOM 569 N N . GLU A 1 77 ? 3.220 10.748 10.631 1.00 94.00 77 GLU A N 1
ATOM 570 C CA . GLU A 1 77 ? 4.309 10.516 11.586 1.00 94.00 77 GLU A CA 1
ATOM 571 C C . GLU A 1 77 ? 4.724 9.039 11.666 1.00 94.00 77 GLU A C 1
ATOM 573 O O . GLU A 1 77 ? 5.912 8.756 11.838 1.00 94.00 77 GLU A O 1
ATOM 578 N N . TRP A 1 78 ? 3.805 8.082 11.465 1.00 93.12 78 TRP A N 1
ATOM 579 C CA . TRP A 1 78 ? 4.154 6.652 11.409 1.00 93.12 78 TRP A CA 1
ATOM 580 C C . TRP A 1 78 ? 5.103 6.318 10.259 1.00 93.12 78 TRP A C 1
ATOM 582 O O . TRP A 1 78 ? 5.864 5.360 10.359 1.00 93.12 78 TRP A O 1
ATOM 592 N N . PHE A 1 79 ? 5.084 7.115 9.191 1.00 93.75 79 PHE A N 1
ATOM 593 C CA . PHE A 1 79 ? 5.977 6.994 8.038 1.00 93.75 79 PHE A CA 1
ATOM 594 C C . PHE A 1 79 ? 7.188 7.939 8.130 1.00 93.75 79 PHE A C 1
ATOM 596 O O . PHE A 1 79 ? 8.030 7.972 7.231 1.00 93.75 79 PHE A O 1
ATOM 603 N N . GLY A 1 80 ? 7.302 8.707 9.220 1.00 93.31 80 GLY A N 1
ATOM 604 C CA . GLY A 1 80 ? 8.325 9.736 9.377 1.00 93.31 80 GLY A CA 1
ATOM 605 C C . GLY A 1 80 ? 8.211 10.834 8.320 1.00 93.31 80 GLY A C 1
ATOM 606 O O . GLY A 1 80 ? 9.238 11.267 7.798 1.00 93.31 80 GLY A O 1
ATOM 607 N N . LEU A 1 81 ? 6.981 11.211 7.962 1.00 95.00 81 LEU A N 1
ATOM 608 C CA . LEU A 1 81 ? 6.683 12.309 7.047 1.00 95.00 81 LEU A CA 1
ATOM 609 C C . LEU A 1 81 ? 6.349 13.580 7.824 1.00 95.00 81 LEU A C 1
ATOM 611 O O . LEU A 1 81 ? 5.714 13.540 8.878 1.00 95.00 81 LEU A O 1
ATOM 615 N N . SER A 1 82 ? 6.751 14.711 7.263 1.00 92.00 82 SER A N 1
ATOM 616 C CA . SER A 1 82 ? 6.449 16.049 7.753 1.00 92.00 82 SER A CA 1
ATOM 617 C C . SER A 1 82 ? 5.805 16.884 6.650 1.00 92.00 82 SER A C 1
ATOM 619 O O . SER A 1 82 ? 6.089 16.705 5.470 1.00 92.00 82 SER A O 1
ATOM 621 N N . GLY A 1 83 ? 4.896 17.786 7.018 1.00 88.19 83 GLY A N 1
ATOM 622 C CA . GLY A 1 83 ? 4.202 18.628 6.049 1.00 88.19 83 GLY A CA 1
ATOM 623 C C . GLY A 1 83 ? 2.799 19.018 6.490 1.00 88.19 83 GLY A C 1
ATOM 624 O O . GLY A 1 83 ? 2.337 18.675 7.582 1.00 88.19 83 GLY A O 1
ATOM 625 N N . GLU A 1 84 ? 2.117 19.752 5.618 1.00 90.38 84 GLU A N 1
ATOM 626 C CA . GLU A 1 84 ? 0.715 20.121 5.796 1.00 90.38 84 GLU A CA 1
ATOM 627 C C . GLU A 1 84 ? -0.181 19.147 5.029 1.00 90.38 84 GLU A C 1
ATOM 629 O O . GLU A 1 84 ? 0.011 18.917 3.834 1.00 90.38 84 GLU A O 1
ATOM 634 N N . SER A 1 85 ? -1.182 18.590 5.710 1.00 91.12 85 SER A N 1
ATOM 635 C CA . SER A 1 85 ? -2.237 17.814 5.064 1.00 91.12 85 SER A CA 1
ATOM 636 C C . SER A 1 85 ? -3.215 18.744 4.352 1.00 91.12 85 SER A C 1
ATOM 638 O O . SER A 1 85 ? -3.620 19.759 4.917 1.00 91.12 85 SER A O 1
ATOM 640 N N . LYS A 1 86 ? -3.660 18.366 3.156 1.00 91.56 86 LYS A N 1
ATOM 641 C CA . LYS A 1 86 ? -4.685 19.086 2.393 1.00 91.56 86 LYS A CA 1
ATOM 642 C C . LYS A 1 86 ? -5.809 18.135 2.016 1.00 91.56 86 LYS A C 1
ATOM 644 O O . LYS A 1 86 ? -5.548 17.039 1.529 1.00 91.56 86 LYS A O 1
ATOM 649 N N . ALA A 1 87 ? -7.055 18.561 2.198 1.00 90.75 87 ALA A N 1
ATOM 650 C CA . ALA A 1 87 ? -8.192 17.879 1.590 1.00 90.75 87 ALA A CA 1
ATOM 651 C C . ALA A 1 87 ? -8.134 18.091 0.069 1.00 90.75 87 ALA A C 1
ATOM 653 O O . ALA A 1 87 ? -8.171 19.230 -0.399 1.00 90.75 87 ALA A O 1
ATOM 654 N N . VAL A 1 88 ? -8.003 17.007 -0.696 1.00 91.12 88 VAL A N 1
ATOM 655 C CA . VAL A 1 88 ? -7.839 17.065 -2.162 1.00 91.12 88 VAL A CA 1
ATOM 656 C C . VAL A 1 88 ? -9.082 16.604 -2.916 1.00 91.12 88 VAL A C 1
ATOM 658 O O . VAL A 1 88 ? -9.255 16.953 -4.081 1.00 91.12 88 VAL A O 1
ATOM 661 N N . SER A 1 89 ? -9.982 15.868 -2.259 1.00 88.88 89 SER A N 1
ATOM 662 C CA . SER A 1 89 ? -11.237 15.428 -2.866 1.00 88.88 89 SER A CA 1
ATOM 663 C C . SER A 1 89 ? -12.314 15.184 -1.814 1.00 88.88 89 SER A C 1
ATOM 665 O O . SER A 1 89 ? -12.195 14.298 -0.969 1.00 88.88 89 SER A O 1
ATOM 667 N N . GLU A 1 90 ? -13.412 15.934 -1.908 1.00 85.62 90 GLU A N 1
ATOM 668 C CA . GLU A 1 90 ? -14.600 15.729 -1.069 1.00 85.62 90 GLU A CA 1
ATOM 669 C C . GLU A 1 90 ? -15.346 14.436 -1.425 1.00 85.62 90 GLU A C 1
ATOM 671 O O . GLU A 1 90 ? -15.958 13.821 -0.561 1.00 85.62 90 GLU A O 1
ATOM 676 N N . VAL A 1 91 ? -15.280 13.998 -2.688 1.00 87.81 91 VAL A N 1
ATOM 677 C CA . VAL A 1 91 ? -16.000 12.808 -3.177 1.00 87.81 91 VAL A CA 1
ATOM 678 C C . VAL A 1 91 ? -15.399 11.524 -2.612 1.00 87.81 91 VAL A C 1
ATOM 680 O O . VAL A 1 91 ? -16.118 10.597 -2.246 1.00 87.81 91 VAL A O 1
ATOM 683 N N . THR A 1 92 ? -14.070 11.455 -2.564 1.00 84.56 92 THR A N 1
ATOM 684 C CA . THR A 1 92 ? -13.338 10.305 -2.010 1.00 84.56 92 THR A CA 1
ATOM 685 C C . THR A 1 92 ? -13.027 10.485 -0.523 1.00 84.56 92 THR A C 1
ATOM 687 O O . THR A 1 92 ? -12.654 9.516 0.143 1.00 84.56 92 THR A O 1
ATOM 690 N N . GLY A 1 93 ? -13.198 11.700 0.008 1.00 89.56 93 GLY A N 1
ATOM 691 C CA . GLY A 1 93 ? -12.775 12.081 1.352 1.00 89.56 93 GLY A CA 1
ATOM 692 C C . GLY A 1 93 ? -11.257 12.017 1.520 1.00 89.56 93 GLY A C 1
ATOM 693 O O . GLY A 1 93 ? -10.783 11.663 2.596 1.00 89.56 93 GLY A O 1
ATOM 694 N N . GLU A 1 94 ? -10.499 12.256 0.451 1.00 94.62 94 GLU A N 1
ATOM 695 C CA . GLU A 1 94 ? -9.046 12.117 0.452 1.00 94.62 94 GLU A CA 1
ATOM 696 C C . GLU A 1 94 ? -8.364 13.341 1.066 1.00 94.62 94 GLU A C 1
ATOM 698 O O . GLU A 1 94 ? -8.577 14.484 0.648 1.00 94.62 94 GLU A O 1
ATOM 703 N N . PHE A 1 95 ? -7.480 13.059 2.016 1.00 95.00 95 PHE A N 1
ATOM 704 C CA . PHE A 1 95 ? -6.480 13.976 2.530 1.00 95.00 95 PHE A CA 1
ATOM 705 C C . PHE A 1 95 ? -5.103 13.528 2.052 1.00 95.00 95 PHE A C 1
ATOM 707 O O . PHE A 1 95 ? -4.727 12.379 2.270 1.00 95.00 95 PHE A O 1
ATOM 714 N N . LEU A 1 96 ? -4.353 14.443 1.447 1.00 95.38 96 LEU A N 1
ATOM 715 C CA . LEU A 1 96 ? -3.000 14.212 0.954 1.00 95.38 96 LEU A CA 1
ATOM 716 C C . LEU A 1 96 ? -2.003 15.022 1.785 1.00 95.38 96 LEU A C 1
ATOM 718 O O . LEU A 1 96 ? -2.205 16.217 2.011 1.00 95.38 96 LEU A O 1
ATOM 722 N N . LEU A 1 97 ? -0.912 14.387 2.201 1.00 96.19 97 LEU A N 1
ATOM 723 C CA . LEU A 1 97 ? 0.269 15.051 2.745 1.00 96.19 97 LEU A CA 1
ATOM 724 C C . LEU A 1 97 ? 1.479 14.628 1.915 1.00 96.19 97 LEU A C 1
ATOM 726 O O . LEU A 1 97 ? 1.725 13.434 1.759 1.00 96.19 97 LEU A O 1
ATOM 730 N N . VAL A 1 98 ? 2.221 15.609 1.405 1.00 95.31 98 VAL A N 1
ATOM 731 C CA . VAL A 1 98 ? 3.449 15.409 0.623 1.00 95.31 98 VAL A CA 1
ATOM 732 C C . VAL A 1 98 ? 4.619 15.997 1.402 1.00 95.31 98 VAL A C 1
ATOM 734 O O . VAL A 1 98 ? 4.568 17.166 1.793 1.00 95.31 98 VAL A O 1
ATOM 737 N N . ASP A 1 99 ? 5.659 15.198 1.617 1.00 95.88 99 ASP A N 1
ATOM 738 C CA . ASP A 1 99 ? 6.910 15.632 2.229 1.00 95.88 99 ASP A CA 1
ATOM 739 C C . ASP A 1 99 ? 7.961 15.897 1.142 1.00 95.88 99 ASP A C 1
ATOM 741 O O . ASP A 1 99 ? 8.719 15.014 0.738 1.00 95.88 99 ASP A O 1
ATOM 745 N N . VAL A 1 100 ? 8.006 17.150 0.686 1.00 93.44 100 VAL A N 1
ATOM 746 C CA . VAL A 1 100 ? 8.966 17.638 -0.321 1.00 93.44 100 VAL A CA 1
ATOM 747 C C . VAL A 1 100 ? 10.380 17.846 0.238 1.00 93.44 100 VAL A C 1
ATOM 749 O O . VAL A 1 100 ? 11.275 18.284 -0.479 1.00 93.44 100 VAL A O 1
ATOM 752 N N . SER A 1 101 ? 10.598 17.610 1.539 1.00 93.81 101 SER A N 1
ATOM 753 C CA . SER A 1 101 ? 11.941 17.678 2.132 1.00 93.81 101 SER A CA 1
ATOM 754 C C . SER A 1 101 ? 12.749 16.398 1.904 1.00 93.81 101 SER A C 1
ATOM 756 O O . SER A 1 101 ? 13.964 16.385 2.127 1.00 93.81 101 SER A O 1
ATOM 758 N N . LYS A 1 102 ? 12.082 15.328 1.461 1.00 92.25 102 LYS A N 1
ATOM 759 C CA . LYS A 1 102 ? 12.686 14.048 1.104 1.00 92.25 102 LYS A CA 1
ATOM 760 C C . LYS A 1 102 ? 12.986 13.979 -0.391 1.00 92.25 102 LYS A C 1
ATOM 762 O O . LYS A 1 102 ? 12.315 14.610 -1.195 1.00 92.25 102 LYS A O 1
ATOM 767 N N . GLU A 1 103 ? 14.001 13.192 -0.735 1.00 92.31 103 GLU A N 1
ATOM 768 C CA . GLU A 1 103 ? 14.424 12.936 -2.113 1.00 92.31 103 GLU A CA 1
ATOM 769 C C . GLU A 1 103 ? 14.640 11.418 -2.284 1.00 92.31 103 GLU A C 1
ATOM 771 O O . GLU A 1 103 ? 15.595 10.878 -1.705 1.00 92.31 103 GLU A O 1
ATOM 776 N N . PRO A 1 104 ? 13.776 10.704 -3.029 1.00 91.50 104 PRO A N 1
ATOM 777 C CA . PRO A 1 104 ? 12.575 11.202 -3.717 1.00 91.50 104 PRO A CA 1
ATOM 778 C C . PRO A 1 104 ? 11.481 11.683 -2.750 1.00 91.50 104 PRO A C 1
ATOM 780 O O . PRO A 1 104 ? 11.472 11.308 -1.573 1.00 91.50 104 PRO A O 1
ATOM 783 N N . GLU A 1 105 ? 10.555 12.500 -3.257 1.00 93.81 105 GLU A N 1
ATOM 784 C CA . GLU A 1 105 ? 9.394 12.960 -2.490 1.00 93.81 105 GLU A CA 1
ATOM 785 C C . GLU A 1 105 ? 8.553 11.761 -2.024 1.00 93.81 105 GLU A C 1
ATOM 787 O O . GLU A 1 105 ? 8.285 10.816 -2.775 1.00 93.81 105 GLU A O 1
ATOM 792 N N . GLU A 1 106 ? 8.108 11.803 -0.771 1.00 95.88 106 GLU A N 1
ATOM 793 C CA . GLU A 1 106 ? 7.245 10.776 -0.191 1.00 95.88 106 GLU A CA 1
ATOM 794 C C . GLU A 1 106 ? 5.897 11.394 0.188 1.00 95.88 106 GLU A C 1
ATOM 796 O O . GLU A 1 106 ? 5.828 12.531 0.662 1.00 95.88 106 GLU A O 1
ATOM 801 N N . GLN A 1 107 ? 4.809 10.646 0.022 1.00 95.75 107 GLN A N 1
ATOM 802 C CA . GLN A 1 107 ? 3.470 11.148 0.322 1.00 95.75 107 GLN A CA 1
ATOM 803 C C . GLN A 1 107 ? 2.581 10.100 0.985 1.00 95.75 107 GLN A C 1
ATOM 805 O O . GLN A 1 107 ? 2.783 8.894 0.840 1.00 95.75 107 GLN A O 1
ATOM 810 N N . VAL A 1 108 ? 1.554 10.567 1.690 1.00 96.62 108 VAL A N 1
ATOM 811 C CA . VAL A 1 108 ? 0.502 9.718 2.246 1.00 96.62 108 VAL A CA 1
ATOM 812 C C . VAL A 1 108 ? -0.876 10.266 1.883 1.00 96.62 108 VAL A C 1
ATOM 814 O O . VAL A 1 108 ? -1.171 11.440 2.110 1.00 96.62 108 VAL A O 1
ATOM 817 N N . SER A 1 109 ? -1.723 9.393 1.342 1.00 95.69 109 SER A N 1
ATOM 818 C CA . SER A 1 109 ? -3.153 9.624 1.147 1.00 95.69 109 SER A CA 1
ATOM 819 C C . SER A 1 109 ? -3.946 8.900 2.232 1.00 95.69 109 SER A C 1
ATOM 821 O O . SER A 1 109 ? -3.765 7.702 2.464 1.00 95.69 109 SER A O 1
ATOM 823 N N . VAL A 1 110 ? -4.867 9.610 2.878 1.00 95.38 110 VAL A N 1
ATOM 824 C CA . VAL A 1 110 ? -5.811 9.059 3.857 1.00 95.38 110 VAL A CA 1
ATOM 825 C C . VAL A 1 110 ? -7.231 9.308 3.368 1.00 95.38 110 VAL A C 1
ATOM 827 O O . VAL A 1 110 ? -7.630 10.446 3.138 1.00 95.38 110 VAL A O 1
ATOM 830 N N . TYR A 1 111 ? -8.013 8.241 3.239 1.00 93.25 111 TYR A N 1
ATOM 831 C CA . TYR A 1 111 ? -9.378 8.284 2.724 1.00 93.25 111 TYR A CA 1
ATOM 832 C C . TYR A 1 111 ? -10.382 8.228 3.873 1.00 93.25 111 TYR A C 1
ATOM 834 O O . TYR A 1 111 ? -10.607 7.174 4.468 1.00 93.25 111 TYR A O 1
ATOM 842 N N . ALA A 1 112 ? -11.027 9.352 4.178 1.00 89.50 112 ALA A N 1
ATOM 843 C CA . ALA A 1 112 ? -11.922 9.490 5.325 1.00 89.50 112 ALA A CA 1
ATOM 844 C C . ALA A 1 112 ? -13.144 8.561 5.283 1.00 89.50 112 ALA A C 1
ATOM 846 O O . ALA A 1 112 ? -13.639 8.148 6.329 1.00 89.50 112 ALA A O 1
ATOM 847 N N . HIS A 1 113 ? -13.633 8.213 4.090 1.00 87.88 113 HIS A N 1
ATOM 848 C CA . HIS A 1 113 ? -14.827 7.377 3.941 1.00 87.88 113 HIS A CA 1
ATOM 849 C C . HIS A 1 113 ? -14.556 5.881 4.122 1.00 87.88 113 HIS A C 1
ATOM 851 O O . HIS A 1 113 ? -15.413 5.164 4.634 1.00 87.88 113 HIS A O 1
ATOM 857 N N . SER A 1 114 ? -13.381 5.403 3.708 1.00 87.75 114 SER A N 1
ATOM 858 C CA . SER A 1 114 ? -13.003 3.987 3.807 1.00 87.75 114 SER A CA 1
ATOM 859 C C . SER A 1 114 ? -12.059 3.695 4.974 1.00 87.75 114 SER A C 1
ATOM 861 O O . SER A 1 114 ? -11.897 2.536 5.352 1.00 87.75 114 SER A O 1
ATOM 863 N N . GLY A 1 115 ? -11.416 4.724 5.531 1.00 87.38 115 GLY A N 1
ATOM 864 C CA . GLY A 1 115 ? -10.307 4.586 6.471 1.00 87.38 115 GLY A CA 1
ATOM 865 C C . GLY A 1 115 ? -9.023 4.057 5.825 1.00 87.38 115 GLY A C 1
ATOM 866 O O . GLY A 1 115 ? -8.093 3.698 6.545 1.00 87.38 115 GLY A O 1
ATOM 867 N N . ALA A 1 116 ? -8.964 3.966 4.491 1.00 91.06 116 ALA A N 1
ATOM 868 C CA . ALA A 1 116 ? -7.778 3.491 3.792 1.00 91.06 116 ALA A CA 1
ATOM 869 C C . ALA A 1 116 ? -6.632 4.500 3.924 1.00 91.06 116 ALA A C 1
ATOM 871 O O . ALA A 1 116 ? -6.841 5.711 3.850 1.00 91.06 116 ALA A O 1
ATOM 872 N N . VAL A 1 117 ? -5.419 3.980 4.085 1.00 93.94 117 VAL A N 1
ATOM 873 C CA . VAL A 1 117 ? -4.176 4.752 4.104 1.00 93.94 117 VAL A CA 1
ATOM 874 C C . VAL A 1 117 ? -3.280 4.189 3.014 1.00 93.94 117 VAL A C 1
ATOM 876 O O . VAL A 1 117 ? -3.090 2.974 2.945 1.00 93.94 117 VAL A O 1
AT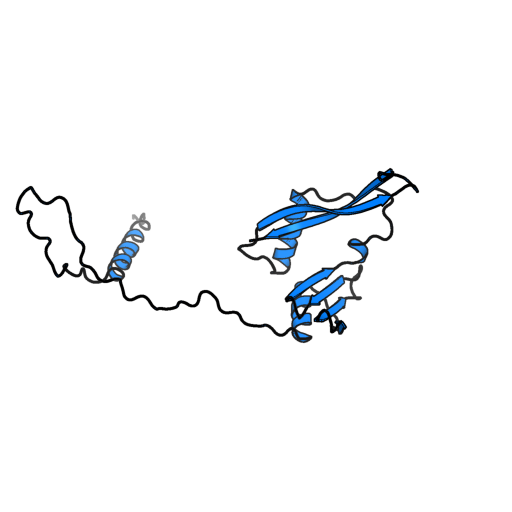OM 879 N N . ALA A 1 118 ? -2.743 5.061 2.173 1.00 94.50 118 ALA A N 1
ATOM 880 C CA . ALA A 1 118 ? -1.810 4.702 1.123 1.00 94.50 118 ALA A CA 1
ATOM 881 C C . ALA A 1 118 ? -0.564 5.578 1.249 1.00 94.50 118 ALA A C 1
ATOM 883 O O . ALA A 1 118 ? -0.661 6.800 1.257 1.00 94.50 118 ALA A O 1
ATOM 884 N N . TYR A 1 119 ? 0.592 4.944 1.405 1.00 95.25 119 TYR A N 1
ATOM 885 C CA . TYR A 1 119 ? 1.891 5.604 1.428 1.00 95.25 119 TYR A CA 1
ATOM 886 C C . TYR A 1 119 ? 2.557 5.378 0.079 1.00 95.25 119 TYR A C 1
ATOM 888 O O . TYR A 1 119 ? 2.543 4.243 -0.402 1.00 95.25 119 TYR A O 1
ATOM 896 N N . HIS A 1 120 ? 3.123 6.439 -0.492 1.00 94.50 120 HIS A N 1
ATOM 897 C CA . HIS A 1 120 ? 3.687 6.412 -1.827 1.00 94.50 120 HIS A CA 1
ATOM 898 C C . HIS A 1 120 ? 5.060 7.058 -1.914 1.00 94.50 120 HIS A C 1
ATOM 900 O O . HIS A 1 120 ? 5.313 8.101 -1.309 1.00 94.50 120 HIS A O 1
ATOM 906 N N . ILE A 1 121 ? 5.889 6.476 -2.776 1.00 93.75 121 ILE A N 1
ATOM 907 C CA . ILE A 1 121 ? 7.073 7.121 -3.343 1.00 93.75 121 ILE A CA 1
ATOM 908 C C . ILE A 1 121 ? 6.904 7.086 -4.861 1.00 93.75 121 ILE A C 1
ATOM 910 O O . ILE A 1 121 ? 7.284 6.112 -5.513 1.00 93.75 121 ILE A O 1
ATOM 914 N N . LEU A 1 122 ? 6.252 8.108 -5.420 1.00 88.19 122 LEU A N 1
ATOM 915 C CA . LEU A 1 122 ? 5.741 8.063 -6.797 1.00 88.19 122 LEU A CA 1
ATOM 916 C C . LEU A 1 122 ? 6.840 7.810 -7.834 1.00 88.19 122 LEU A C 1
ATOM 918 O O . LEU A 1 122 ? 6.649 6.983 -8.724 1.00 88.19 122 LEU A O 1
ATOM 922 N N . ASP A 1 123 ? 8.003 8.435 -7.658 1.00 86.00 123 ASP A N 1
ATOM 923 C CA . ASP A 1 123 ? 9.156 8.273 -8.551 1.00 86.00 123 ASP A CA 1
ATOM 924 C C . ASP A 1 123 ? 9.672 6.828 -8.617 1.00 86.00 123 ASP A C 1
ATOM 926 O O . ASP A 1 123 ? 10.258 6.418 -9.620 1.00 86.00 123 ASP A O 1
ATOM 930 N N . LEU A 1 124 ? 9.453 6.039 -7.560 1.00 84.81 124 LEU A N 1
ATOM 931 C CA . LEU A 1 124 ? 9.850 4.631 -7.502 1.00 84.81 124 LEU A CA 1
ATOM 932 C C . LEU A 1 124 ? 8.719 3.682 -7.915 1.00 84.81 124 LEU A C 1
ATOM 934 O O . LEU A 1 124 ? 8.985 2.595 -8.424 1.00 84.81 124 LEU A O 1
ATOM 938 N N . GLU A 1 125 ? 7.464 4.063 -7.681 1.00 83.56 125 GLU A N 1
ATOM 939 C CA . GLU A 1 125 ? 6.294 3.243 -8.008 1.00 83.56 125 GLU A CA 1
ATOM 940 C C . GLU A 1 125 ? 5.940 3.272 -9.491 1.00 83.56 125 GLU A C 1
ATOM 942 O O . GLU A 1 125 ? 5.479 2.268 -10.036 1.00 83.56 125 GLU A O 1
ATOM 947 N N . LEU A 1 126 ? 6.131 4.424 -10.134 1.00 78.94 126 LEU A N 1
ATOM 948 C CA . LEU A 1 126 ? 5.698 4.689 -11.500 1.00 78.94 126 LEU A CA 1
ATOM 949 C C . LEU A 1 126 ? 6.868 5.254 -12.317 1.00 78.94 126 LEU A C 1
ATOM 951 O O . LEU A 1 126 ? 6.847 6.430 -12.685 1.00 78.94 126 LEU A O 1
ATOM 955 N N . PRO A 1 127 ? 7.898 4.439 -12.617 1.00 73.88 127 PRO A N 1
ATOM 956 C CA . PRO A 1 127 ? 9.012 4.899 -13.432 1.00 73.88 127 PRO A CA 1
ATOM 957 C C . PRO A 1 127 ? 8.515 5.333 -14.816 1.00 73.88 127 PRO A C 1
ATOM 959 O O . PRO A 1 127 ? 7.742 4.624 -15.461 1.00 73.88 127 PRO A O 1
ATOM 962 N N . THR A 1 128 ? 8.985 6.492 -15.284 1.00 74.56 128 THR A N 1
ATOM 963 C CA . THR A 1 128 ? 8.552 7.102 -16.553 1.00 74.56 128 THR A CA 1
ATOM 964 C C . THR A 1 128 ? 8.781 6.1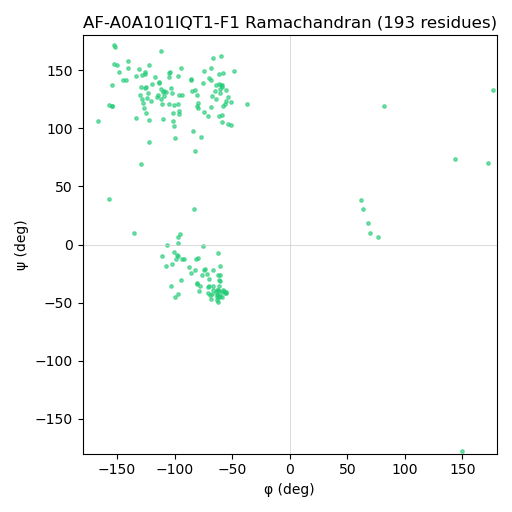89 -17.757 1.00 74.56 128 THR A C 1
ATOM 966 O O . THR A 1 128 ? 7.945 6.128 -18.657 1.00 74.56 128 THR A O 1
ATOM 969 N N . GLU A 1 129 ? 9.905 5.467 -17.782 1.00 77.94 129 GLU A N 1
ATOM 970 C CA . GLU A 1 129 ? 10.243 4.523 -18.846 1.00 77.94 129 GLU A CA 1
ATOM 971 C C . GLU A 1 129 ? 10.991 3.311 -18.290 1.00 77.94 129 GLU A C 1
ATOM 973 O O . GLU A 1 129 ? 11.866 3.434 -17.430 1.00 77.94 129 GLU A O 1
ATOM 978 N N . VAL A 1 130 ? 10.683 2.133 -18.838 1.00 83.06 130 VAL A N 1
ATOM 979 C CA . VAL A 1 130 ? 11.368 0.878 -18.525 1.00 83.06 130 VAL A CA 1
ATOM 980 C C . VAL A 1 130 ? 11.928 0.310 -19.819 1.00 83.06 130 VAL A C 1
ATOM 982 O O . VAL A 1 130 ? 11.202 -0.157 -20.695 1.00 83.06 130 VAL A O 1
ATOM 985 N N . THR A 1 131 ? 13.249 0.396 -19.953 1.00 86.19 131 THR A N 1
ATOM 986 C CA . THR A 1 131 ? 13.994 -0.053 -21.140 1.00 86.19 131 THR A CA 1
ATOM 987 C C . THR A 1 131 ? 14.617 -1.436 -20.960 1.00 86.19 131 THR A C 1
ATOM 989 O O . THR A 1 131 ? 15.056 -2.046 -21.932 1.00 86.19 131 THR A O 1
ATOM 992 N N . GLN A 1 132 ? 14.644 -1.942 -19.725 1.00 89.38 132 GLN A N 1
ATOM 993 C CA . GLN A 1 132 ? 15.151 -3.258 -19.350 1.00 89.38 132 GLN A CA 1
ATOM 994 C C . GLN A 1 132 ? 14.399 -3.779 -18.122 1.00 89.38 132 GLN A C 1
ATOM 996 O O . GLN A 1 132 ? 13.920 -2.984 -17.318 1.00 89.38 132 GLN A O 1
ATOM 1001 N N . GLN A 1 133 ? 14.331 -5.104 -17.958 1.00 92.56 133 GLN A N 1
ATOM 1002 C CA . GLN A 1 133 ? 13.684 -5.740 -16.807 1.00 92.56 133 GLN A CA 1
ATOM 1003 C C . GLN A 1 133 ? 14.327 -5.263 -15.490 1.00 92.56 133 GLN A C 1
ATOM 1005 O O . GLN A 1 133 ? 15.522 -5.502 -15.293 1.00 92.56 133 GLN A O 1
ATOM 1010 N N . PRO A 1 134 ? 13.563 -4.623 -14.583 1.00 89.81 134 PRO A N 1
ATOM 1011 C CA . PRO A 1 134 ? 14.052 -4.288 -13.252 1.00 89.81 134 PRO A CA 1
ATOM 1012 C C . PRO A 1 134 ? 14.422 -5.540 -12.455 1.00 89.81 134 PRO A C 1
ATOM 1014 O O . PRO A 1 134 ? 13.766 -6.582 -12.577 1.00 89.81 134 PRO A O 1
ATOM 1017 N N . ASP A 1 135 ? 15.443 -5.418 -11.608 1.00 92.38 135 ASP A N 1
ATOM 1018 C CA . ASP A 1 135 ? 15.808 -6.460 -10.650 1.00 92.38 135 ASP A CA 1
ATOM 1019 C C . ASP A 1 135 ? 14.832 -6.426 -9.469 1.00 92.38 135 ASP A C 1
ATOM 1021 O O . ASP A 1 135 ? 14.966 -5.631 -8.535 1.00 92.38 135 ASP A O 1
ATOM 1025 N N . LEU A 1 136 ? 13.774 -7.232 -9.566 1.00 93.00 136 LEU A N 1
ATOM 1026 C CA . LEU A 1 136 ? 12.757 -7.329 -8.528 1.00 93.00 136 LEU A CA 1
ATOM 1027 C C . LEU A 1 136 ? 13.172 -8.341 -7.458 1.00 93.00 136 LEU A C 1
ATOM 1029 O O . LEU A 1 136 ? 13.658 -9.423 -7.797 1.00 93.00 136 LEU A O 1
ATOM 1033 N N . PRO A 1 137 ? 12.879 -8.066 -6.174 1.00 96.00 137 PRO A N 1
ATOM 1034 C CA . PRO A 1 137 ? 13.158 -9.017 -5.113 1.00 96.00 137 PRO A CA 1
ATOM 1035 C C . PRO A 1 137 ? 12.439 -10.345 -5.364 1.00 96.00 137 PRO A C 1
ATOM 1037 O O . PRO A 1 137 ? 11.308 -10.404 -5.876 1.00 96.00 137 PRO A O 1
ATOM 1040 N N . THR A 1 138 ? 13.069 -11.431 -4.922 1.00 96.94 138 THR A N 1
ATOM 1041 C CA . THR A 1 138 ? 12.393 -12.726 -4.837 1.00 96.94 138 THR A CA 1
ATOM 1042 C C . THR A 1 138 ? 11.186 -12.629 -3.901 1.00 96.94 138 THR A C 1
ATOM 1044 O O . THR A 1 138 ? 11.083 -11.718 -3.078 1.00 96.94 138 THR A O 1
ATOM 1047 N N . ASN A 1 139 ? 10.253 -13.584 -3.976 1.00 97.25 139 ASN A N 1
ATOM 1048 C CA . ASN A 1 139 ? 9.075 -13.557 -3.101 1.00 97.25 139 ASN A CA 1
ATOM 1049 C C . ASN A 1 139 ? 9.459 -13.511 -1.609 1.00 97.25 139 ASN A C 1
ATOM 1051 O O . ASN A 1 139 ? 8.888 -12.727 -0.857 1.00 97.25 139 ASN A O 1
ATOM 1055 N N . ALA A 1 140 ? 10.464 -14.289 -1.196 1.00 97.25 140 ALA A N 1
ATOM 1056 C CA . ALA A 1 140 ? 10.925 -14.325 0.191 1.00 97.25 140 ALA A CA 1
ATOM 1057 C C . ALA A 1 140 ? 11.564 -12.997 0.638 1.00 97.25 140 ALA A C 1
ATOM 1059 O O . ALA A 1 140 ? 11.352 -12.548 1.765 1.00 97.25 140 ALA A O 1
ATOM 1060 N N . GLU A 1 141 ? 12.331 -12.350 -0.241 1.00 97.81 141 GLU A N 1
ATOM 1061 C CA . GLU A 1 141 ? 12.918 -11.037 0.041 1.00 97.81 141 GLU A CA 1
ATOM 1062 C C . GLU A 1 141 ? 11.849 -9.950 0.106 1.00 97.81 141 GLU A C 1
ATOM 1064 O O . GLU A 1 141 ? 11.861 -9.151 1.039 1.00 97.81 141 GLU A O 1
ATOM 1069 N N . ALA A 1 142 ? 10.889 -9.957 -0.823 1.00 97.56 142 ALA A N 1
ATOM 1070 C CA . ALA A 1 142 ? 9.772 -9.018 -0.830 1.00 97.56 142 ALA A CA 1
ATOM 1071 C C . ALA A 1 142 ? 8.955 -9.119 0.466 1.00 97.56 142 ALA A C 1
ATOM 1073 O O . ALA A 1 142 ? 8.656 -8.105 1.094 1.00 97.56 142 ALA A O 1
ATOM 1074 N N . GLU A 1 143 ? 8.650 -10.340 0.915 1.00 97.62 143 GLU A N 1
ATOM 1075 C CA . GLU A 1 143 ? 7.952 -10.581 2.182 1.00 97.62 143 GLU A CA 1
ATOM 1076 C C . GLU A 1 143 ? 8.751 -10.076 3.384 1.00 97.62 143 GLU A C 1
ATOM 1078 O O . GLU A 1 143 ? 8.193 -9.412 4.260 1.00 97.62 143 GLU A O 1
ATOM 1083 N N . LYS A 1 144 ? 10.065 -10.328 3.413 1.00 97.75 144 LYS A N 1
ATOM 1084 C CA . LYS A 1 144 ? 10.951 -9.823 4.467 1.00 97.75 144 LYS A CA 1
ATOM 1085 C C . LYS A 1 144 ? 10.967 -8.294 4.507 1.00 97.75 144 LYS A C 1
ATOM 1087 O O . LYS A 1 144 ? 10.893 -7.726 5.595 1.00 97.75 144 LYS A O 1
ATOM 1092 N N . ILE A 1 145 ? 11.048 -7.639 3.348 1.00 96.62 145 ILE A N 1
ATOM 1093 C CA . ILE A 1 145 ? 11.015 -6.176 3.226 1.00 96.62 145 ILE A CA 1
ATOM 1094 C C . ILE A 1 145 ? 9.674 -5.637 3.738 1.00 96.62 145 ILE A C 1
ATOM 1096 O O . ILE A 1 145 ? 9.661 -4.755 4.595 1.00 96.62 145 ILE A O 1
ATOM 1100 N N . ALA A 1 146 ? 8.554 -6.205 3.283 1.00 96.25 146 ALA A N 1
ATOM 1101 C CA . ALA A 1 146 ? 7.218 -5.776 3.689 1.00 96.25 146 ALA A CA 1
ATOM 1102 C C . ALA A 1 146 ? 6.990 -5.942 5.201 1.00 96.25 146 ALA A C 1
ATOM 1104 O O . ALA A 1 146 ? 6.514 -5.024 5.866 1.00 96.25 146 ALA A O 1
ATOM 1105 N N . LEU A 1 147 ? 7.380 -7.084 5.775 1.00 95.62 147 LEU A N 1
ATOM 1106 C CA . LEU A 1 147 ? 7.272 -7.331 7.215 1.00 95.62 147 LEU A CA 1
ATOM 1107 C C . LEU A 1 147 ? 8.143 -6.373 8.033 1.00 95.62 147 LEU A C 1
ATOM 1109 O O . LEU A 1 147 ? 7.677 -5.843 9.040 1.00 95.62 147 LEU A O 1
ATOM 1113 N N . ALA A 1 148 ? 9.381 -6.127 7.597 1.00 96.25 148 ALA A N 1
ATOM 1114 C CA . ALA A 1 148 ? 10.274 -5.181 8.259 1.00 96.25 148 ALA A CA 1
ATOM 1115 C C . ALA A 1 148 ? 9.717 -3.751 8.217 1.00 96.25 148 ALA A C 1
ATOM 1117 O O . ALA A 1 148 ? 9.801 -3.035 9.212 1.00 96.25 148 ALA A O 1
ATOM 1118 N N . PHE A 1 149 ? 9.107 -3.350 7.099 1.00 94.56 149 PHE A N 1
ATOM 1119 C CA . PHE A 1 149 ? 8.446 -2.054 6.965 1.00 94.56 149 PHE A CA 1
ATOM 1120 C C . PHE A 1 149 ? 7.255 -1.917 7.923 1.00 94.56 149 PHE A C 1
ATOM 1122 O O . PHE A 1 149 ? 7.155 -0.930 8.649 1.00 94.56 149 PHE A O 1
ATOM 1129 N N . LEU A 1 150 ? 6.378 -2.924 7.985 1.00 94.31 150 LEU A N 1
ATOM 1130 C CA . LEU A 1 150 ? 5.240 -2.920 8.910 1.00 94.31 150 LEU A CA 1
ATOM 1131 C C . LEU A 1 150 ? 5.690 -2.891 10.375 1.00 94.31 150 LEU A C 1
ATOM 1133 O O . LEU A 1 150 ? 5.078 -2.208 11.191 1.00 94.31 150 LEU A O 1
ATOM 1137 N N . GLU A 1 151 ? 6.753 -3.618 10.716 1.00 94.00 151 GLU A N 1
ATOM 1138 C CA . GLU A 1 151 ? 7.298 -3.649 12.073 1.00 94.00 151 GLU A CA 1
ATOM 1139 C C . GLU A 1 151 ? 7.935 -2.315 12.470 1.00 94.00 151 GLU A C 1
ATOM 1141 O O . GLU A 1 151 ? 7.614 -1.784 13.532 1.00 94.00 151 GLU A O 1
ATOM 1146 N N . LYS A 1 152 ? 8.764 -1.736 11.592 1.00 94.75 152 LYS A N 1
ATOM 1147 C CA . LYS A 1 152 ? 9.413 -0.435 11.804 1.00 94.75 152 LYS A CA 1
ATOM 1148 C C . LYS A 1 152 ? 8.400 0.671 12.103 1.00 94.75 152 LYS A C 1
ATOM 1150 O O . LYS A 1 152 ? 8.644 1.492 12.979 1.00 94.75 152 LYS A O 1
ATOM 1155 N N . ASN A 1 153 ? 7.282 0.676 11.382 1.00 92.75 153 ASN A N 1
ATOM 1156 C CA . ASN A 1 153 ? 6.270 1.728 11.466 1.00 92.75 153 ASN A CA 1
ATOM 1157 C C . ASN A 1 153 ? 5.119 1.380 12.435 1.00 92.75 153 ASN A C 1
ATOM 1159 O O . ASN A 1 153 ? 4.104 2.067 12.460 1.00 92.75 153 ASN A O 1
ATOM 1163 N N . GLY A 1 154 ? 5.230 0.293 13.213 1.00 90.50 154 GLY A N 1
ATOM 1164 C CA . GLY A 1 154 ? 4.211 -0.092 14.200 1.00 90.50 154 GLY A CA 1
ATOM 1165 C C . GLY A 1 154 ? 2.868 -0.555 13.611 1.00 90.50 154 GLY A C 1
ATOM 1166 O O . GLY A 1 154 ? 1.869 -0.594 14.322 1.00 90.50 154 GLY A O 1
ATOM 1167 N N . MET A 1 155 ? 2.830 -0.936 12.332 1.00 90.12 155 MET A N 1
ATOM 1168 C CA . MET A 1 155 ? 1.617 -1.330 11.593 1.00 90.12 155 MET A CA 1
ATOM 1169 C C . MET A 1 155 ? 1.394 -2.850 11.528 1.00 90.12 155 MET A C 1
ATOM 1171 O O . MET A 1 155 ? 0.507 -3.341 10.828 1.00 90.12 155 MET A O 1
ATOM 1175 N N . LYS A 1 156 ? 2.211 -3.632 12.236 1.00 90.75 156 LYS A N 1
ATOM 1176 C CA . LYS A 1 156 ? 2.113 -5.095 12.260 1.00 90.75 156 LYS A CA 1
ATOM 1177 C C . LYS A 1 156 ? 0.871 -5.542 13.044 1.00 90.75 156 LYS A C 1
ATOM 1179 O O . LYS A 1 156 ? 0.830 -5.436 14.266 1.00 90.75 156 LYS A O 1
ATOM 1184 N N . SER A 1 157 ? -0.125 -6.091 12.347 1.00 89.44 157 SER A N 1
ATOM 1185 C CA . SER A 1 157 ? -1.294 -6.733 12.973 1.00 89.44 157 SER A CA 1
ATOM 1186 C C . SER A 1 157 ? -0.942 -8.175 13.376 1.00 89.44 157 SER A C 1
ATOM 1188 O O . SER A 1 157 ? -0.383 -8.898 12.549 1.00 89.44 157 SER A O 1
ATOM 1190 N N . PRO A 1 158 ? -1.267 -8.629 14.602 1.00 89.81 158 PRO A N 1
ATOM 1191 C CA . PRO A 1 158 ? -0.876 -9.961 15.095 1.00 89.81 158 PRO A CA 1
ATOM 1192 C C . PRO A 1 158 ? -1.548 -11.130 14.354 1.00 89.81 158 PRO A C 1
ATOM 1194 O O . PRO A 1 158 ? -1.059 -12.254 14.358 1.00 89.81 158 PRO A O 1
ATOM 1197 N N . ASP A 1 159 ? -2.669 -10.847 13.716 1.00 92.31 159 ASP A N 1
ATOM 1198 C CA . ASP A 1 159 ? -3.585 -11.746 13.027 1.00 92.31 159 ASP A CA 1
ATOM 1199 C C . ASP A 1 159 ? -3.494 -11.622 11.493 1.00 92.31 159 ASP A C 1
ATOM 1201 O O . ASP A 1 159 ? -4.162 -12.357 10.769 1.00 92.31 159 ASP A O 1
ATOM 1205 N N . ALA A 1 160 ? -2.634 -10.735 10.977 1.00 93.56 160 ALA A N 1
ATOM 1206 C CA . ALA A 1 160 ? -2.353 -10.640 9.549 1.00 93.56 160 ALA A CA 1
ATOM 1207 C C . ALA A 1 160 ? -1.260 -11.636 9.128 1.00 93.56 160 ALA A C 1
ATOM 1209 O O . ALA A 1 160 ? -0.182 -11.689 9.719 1.00 93.56 160 ALA A O 1
ATOM 1210 N N . ARG A 1 161 ? -1.509 -12.385 8.050 1.00 95.25 161 ARG A N 1
ATOM 1211 C CA . ARG A 1 161 ? -0.529 -13.258 7.385 1.00 95.25 161 ARG A CA 1
ATOM 1212 C C . ARG A 1 161 ? -0.362 -12.870 5.923 1.00 95.25 161 ARG A C 1
ATOM 1214 O O . ARG A 1 161 ? -1.289 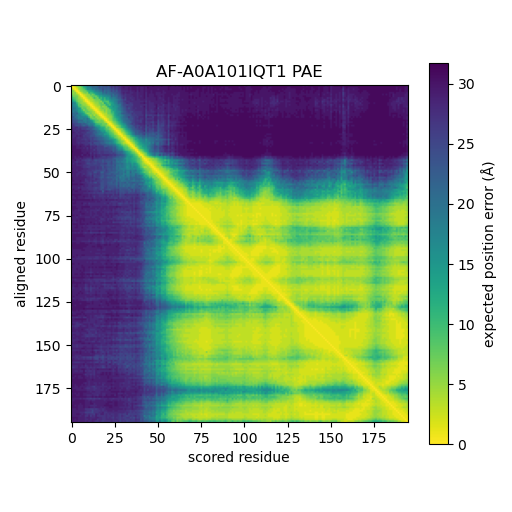-12.331 5.321 1.00 95.25 161 ARG A O 1
ATOM 1221 N N . VAL A 1 162 ? 0.794 -13.183 5.342 1.00 96.81 162 VAL A N 1
ATOM 1222 C CA . VAL A 1 162 ? 0.981 -13.079 3.890 1.00 96.81 162 VAL A CA 1
ATOM 1223 C C . VAL A 1 162 ? 0.043 -14.077 3.211 1.00 96.81 162 VAL A C 1
ATOM 1225 O O . VAL A 1 162 ? 0.046 -15.265 3.526 1.00 96.81 162 VAL A O 1
ATOM 1228 N N . VAL A 1 163 ? -0.787 -13.580 2.300 1.00 97.44 163 VAL A N 1
ATOM 1229 C CA . VAL A 1 163 ? -1.729 -14.379 1.503 1.00 97.44 163 VAL A CA 1
ATOM 1230 C C . VAL A 1 163 ? -1.200 -14.577 0.090 1.00 97.44 163 VAL A C 1
ATOM 1232 O O . VAL A 1 163 ? -1.417 -15.629 -0.509 1.00 97.44 163 VAL A O 1
ATOM 1235 N N . LYS A 1 164 ? -0.526 -13.564 -0.465 1.00 97.19 164 LYS A N 1
ATOM 1236 C CA . LYS A 1 164 ? -0.054 -13.598 -1.848 1.00 97.19 164 LYS A CA 1
ATOM 1237 C C . LYS A 1 164 ? 1.151 -12.691 -2.046 1.00 97.19 164 LYS A C 1
ATOM 1239 O O . LYS A 1 164 ? 1.114 -11.540 -1.621 1.00 97.19 164 LYS A O 1
ATOM 1244 N N . THR A 1 165 ? 2.137 -13.188 -2.785 1.00 97.69 165 THR A N 1
ATOM 1245 C CA . THR A 1 165 ? 3.290 -12.413 -3.253 1.00 97.69 165 THR A CA 1
ATOM 1246 C C . THR A 1 165 ? 3.412 -12.580 -4.762 1.00 97.69 165 THR A C 1
ATOM 1248 O O . THR A 1 165 ? 3.581 -13.699 -5.248 1.00 97.69 165 THR A O 1
ATOM 1251 N N . GLU A 1 166 ? 3.283 -11.493 -5.521 1.00 96.56 166 GLU A N 1
ATOM 1252 C CA . GLU A 1 166 ? 3.258 -11.549 -6.988 1.00 96.56 166 GLU A CA 1
ATOM 1253 C C . GLU A 1 166 ? 3.767 -10.269 -7.655 1.00 96.56 166 GLU A C 1
ATOM 1255 O O . GLU A 1 166 ? 4.015 -9.262 -6.994 1.00 96.56 166 GLU A O 1
ATOM 1260 N N . VAL A 1 167 ? 3.923 -10.321 -8.978 1.00 94.75 167 VAL A N 1
ATOM 1261 C CA . VAL A 1 167 ? 4.100 -9.119 -9.801 1.00 94.75 167 VAL A CA 1
ATOM 1262 C C . VAL A 1 167 ? 2.796 -8.330 -9.775 1.00 94.75 167 VAL A C 1
ATOM 1264 O O . VAL A 1 167 ? 1.728 -8.888 -10.018 1.00 94.75 167 VAL A O 1
ATOM 1267 N N . ASN A 1 168 ? 2.885 -7.046 -9.447 1.00 92.31 168 ASN A N 1
ATOM 1268 C CA . ASN A 1 168 ? 1.727 -6.179 -9.271 1.00 92.31 168 ASN A CA 1
ATOM 1269 C C . ASN A 1 168 ? 1.424 -5.361 -10.526 1.00 92.31 168 ASN A C 1
ATOM 1271 O O . ASN A 1 168 ? 0.269 -5.259 -10.925 1.00 92.31 168 ASN A O 1
ATOM 1275 N N . GLN A 1 169 ? 2.460 -4.816 -11.160 1.00 89.62 169 GLN A N 1
ATOM 1276 C CA . GLN A 1 169 ? 2.342 -4.065 -12.405 1.00 89.62 169 GLN A CA 1
ATOM 1277 C C . GLN A 1 169 ? 3.318 -4.600 -13.441 1.00 89.62 169 GLN A C 1
ATOM 1279 O O . GLN A 1 169 ? 4.428 -5.024 -13.108 1.00 89.62 169 GLN A O 1
ATOM 1284 N N . LYS A 1 170 ? 2.885 -4.546 -14.698 1.00 91.50 170 LYS A N 1
ATOM 1285 C CA . LYS A 1 170 ? 3.690 -4.857 -15.873 1.00 91.50 170 LYS A CA 1
ATOM 1286 C C . LYS A 1 170 ? 3.645 -3.681 -16.838 1.00 91.50 170 LYS A C 1
ATOM 1288 O O . LYS A 1 170 ? 2.622 -3.004 -16.926 1.00 91.50 170 LYS A O 1
ATOM 1293 N N . GLN A 1 171 ? 4.729 -3.478 -17.572 1.00 90.31 171 GLN A N 1
ATOM 1294 C CA . GLN A 1 171 ? 4.773 -2.580 -18.715 1.00 90.31 171 GLN A CA 1
ATOM 1295 C C . GLN A 1 171 ? 5.010 -3.404 -19.968 1.00 90.31 171 GLN A C 1
ATOM 1297 O O . GLN A 1 171 ? 5.954 -4.185 -20.036 1.00 90.31 171 GLN A O 1
ATOM 1302 N N . GLU A 1 172 ? 4.168 -3.206 -20.971 1.00 91.81 172 GLU A N 1
ATOM 1303 C CA . GLU A 1 172 ? 4.222 -3.969 -22.207 1.00 91.81 172 GLU A CA 1
ATOM 1304 C C . GLU A 1 172 ? 4.459 -3.049 -23.400 1.00 91.81 172 GLU A C 1
ATOM 1306 O O . GLU A 1 172 ? 3.867 -1.973 -23.512 1.00 91.81 172 GLU A O 1
ATOM 1311 N N . VAL A 1 173 ? 5.319 -3.493 -24.310 1.00 90.06 173 VAL A N 1
ATOM 1312 C CA . VAL A 1 173 ? 5.571 -2.839 -25.591 1.00 90.06 173 VAL A CA 1
ATOM 1313 C C . VAL A 1 173 ? 4.793 -3.594 -26.656 1.00 90.06 173 VAL A C 1
ATOM 1315 O O . VAL A 1 173 ? 5.000 -4.788 -26.865 1.00 90.06 173 VAL A O 1
ATOM 1318 N N . TRP A 1 174 ? 3.889 -2.888 -27.329 1.00 92.75 174 TRP A N 1
ATOM 1319 C CA . TRP A 1 174 ? 2.977 -3.464 -28.310 1.00 92.75 174 TRP A CA 1
ATOM 1320 C C . TRP A 1 174 ? 3.278 -2.954 -29.713 1.00 92.75 174 TRP A C 1
ATOM 1322 O O . TRP A 1 174 ? 3.478 -1.757 -29.934 1.00 92.75 174 TRP A O 1
ATOM 1332 N N . LYS A 1 175 ? 3.203 -3.856 -30.690 1.00 92.81 175 LYS A N 1
ATOM 1333 C CA . LYS A 1 175 ? 3.148 -3.483 -32.101 1.00 92.81 175 LYS A CA 1
ATOM 1334 C C . LYS A 1 175 ? 1.710 -3.199 -32.514 1.00 92.81 175 LYS A C 1
ATOM 1336 O O . LYS A 1 175 ? 0.789 -3.918 -32.131 1.00 92.81 175 LYS A O 1
ATOM 1341 N N . SER A 1 176 ? 1.519 -2.185 -33.356 1.00 90.81 176 SER A N 1
ATOM 1342 C CA . SER A 1 176 ? 0.202 -1.875 -33.920 1.00 90.81 176 SER A CA 1
ATOM 1343 C C . SER A 1 176 ? -0.400 -3.097 -34.626 1.00 90.81 176 SER A C 1
ATOM 1345 O O . SER A 1 176 ? 0.224 -3.674 -35.519 1.00 90.81 176 SER A O 1
ATOM 1347 N N . GLY A 1 177 ? -1.604 -3.494 -34.204 1.00 90.31 177 GLY A N 1
ATOM 1348 C CA . GLY A 1 177 ? -2.327 -4.654 -34.733 1.00 90.31 177 GLY A CA 1
ATOM 1349 C C . GLY A 1 177 ? -1.837 -6.024 -34.243 1.00 90.31 177 GLY A C 1
ATOM 1350 O O . GLY A 1 177 ? -2.313 -7.035 -34.754 1.00 90.31 177 GLY A O 1
ATOM 1351 N N . GLY A 1 178 ? -0.900 -6.081 -33.290 1.00 88.38 178 GLY A N 1
ATOM 1352 C CA . GLY A 1 178 ? -0.459 -7.328 -32.660 1.00 88.38 178 GLY A CA 1
ATOM 1353 C C . GLY A 1 178 ? -1.482 -7.886 -31.664 1.00 88.38 178 GLY A C 1
ATOM 1354 O O . GLY A 1 178 ? -2.214 -7.128 -31.030 1.00 88.38 178 GLY A O 1
ATOM 1355 N N . SER A 1 179 ? -1.528 -9.214 -31.524 1.00 91.31 179 SER A N 1
ATOM 1356 C CA . SER A 1 179 ? -2.369 -9.911 -30.535 1.00 91.31 179 SER A CA 1
ATOM 1357 C C . SER A 1 179 ? -1.651 -10.210 -29.216 1.00 91.31 179 SER A C 1
ATOM 1359 O O . SER A 1 179 ? -2.306 -10.587 -28.251 1.00 91.31 179 SER A O 1
ATOM 1361 N N . GLU A 1 180 ? -0.327 -10.053 -29.178 1.00 92.88 180 GLU A N 1
ATOM 1362 C CA . GLU A 1 180 ? 0.532 -10.282 -28.012 1.00 92.88 180 GLU A CA 1
ATOM 1363 C C . GLU A 1 180 ? 1.616 -9.188 -27.944 1.00 92.88 180 GLU A C 1
ATOM 1365 O O . GLU A 1 180 ? 1.989 -8.643 -28.995 1.00 92.88 180 GLU A O 1
ATOM 1370 N N . PRO A 1 181 ? 2.115 -8.846 -26.740 1.00 92.12 181 PRO A N 1
ATOM 1371 C CA . PRO A 1 181 ? 3.157 -7.839 -26.579 1.00 92.12 181 PRO A CA 1
ATOM 1372 C C . PRO A 1 181 ? 4.501 -8.340 -27.125 1.00 92.12 181 PRO A C 1
ATOM 1374 O O . PRO A 1 181 ? 4.853 -9.509 -26.975 1.00 92.12 181 PRO A O 1
ATOM 1377 N N . GLU A 1 182 ? 5.284 -7.446 -27.732 1.00 92.81 182 GLU A N 1
ATOM 1378 C CA . GLU A 1 182 ? 6.644 -7.764 -28.192 1.00 92.81 182 GLU A CA 1
ATOM 1379 C C . GLU A 1 182 ? 7.599 -7.939 -27.008 1.00 92.81 182 GLU A C 1
ATOM 1381 O O . GLU A 1 182 ? 8.485 -8.792 -27.033 1.00 92.81 182 GLU A O 1
ATOM 1386 N N . VAL A 1 183 ? 7.404 -7.133 -25.961 1.00 92.06 183 VAL A N 1
ATOM 1387 C CA . VAL A 1 183 ? 8.150 -7.212 -24.705 1.00 92.06 183 VAL A CA 1
ATOM 1388 C C . VAL A 1 183 ? 7.204 -6.926 -23.542 1.00 92.06 183 VAL A C 1
ATOM 1390 O O . VAL A 1 183 ? 6.357 -6.043 -23.640 1.00 92.06 183 VAL A O 1
ATOM 1393 N N . SER A 1 184 ? 7.367 -7.649 -22.435 1.00 92.81 184 SER A N 1
ATOM 1394 C CA . SER A 1 184 ? 6.674 -7.406 -21.168 1.00 92.81 184 SER A CA 1
ATOM 1395 C C . SER A 1 184 ? 7.706 -7.323 -20.049 1.00 92.81 184 SER A C 1
ATOM 1397 O O . SER A 1 184 ? 8.464 -8.269 -19.847 1.00 92.81 184 SER A O 1
ATOM 1399 N N . TYR A 1 185 ? 7.690 -6.229 -19.298 1.00 93.12 185 TYR A N 1
ATOM 1400 C CA . TYR A 1 185 ? 8.530 -6.000 -18.128 1.00 93.12 185 TYR A CA 1
ATOM 1401 C C . TYR A 1 185 ? 7.692 -6.092 -16.858 1.00 93.12 185 TYR A C 1
ATOM 1403 O O . TYR A 1 185 ? 6.648 -5.450 -16.758 1.00 93.12 185 TYR A O 1
ATOM 1411 N N . ASP A 1 186 ? 8.156 -6.851 -15.872 1.00 93.69 186 ASP A N 1
ATOM 1412 C CA . ASP A 1 186 ? 7.574 -6.849 -14.530 1.00 93.69 186 ASP A CA 1
ATOM 1413 C C . ASP A 1 186 ? 8.121 -5.636 -13.759 1.00 93.69 186 ASP A C 1
ATOM 1415 O O . ASP A 1 186 ? 9.333 -5.528 -13.579 1.00 93.69 186 ASP A O 1
ATOM 1419 N N . ILE A 1 187 ? 7.254 -4.716 -13.322 1.00 91.31 187 ILE A N 1
ATOM 1420 C CA . ILE A 1 187 ? 7.668 -3.392 -12.808 1.00 91.31 187 ILE A CA 1
ATOM 1421 C C . ILE A 1 187 ? 7.684 -3.333 -11.290 1.00 91.31 187 ILE A C 1
ATOM 1423 O O . ILE A 1 187 ? 8.633 -2.834 -10.698 1.00 91.31 187 ILE A O 1
ATOM 1427 N N . THR A 1 188 ? 6.640 -3.848 -10.647 1.00 92.12 188 THR A N 1
ATOM 1428 C CA . THR A 1 188 ? 6.519 -3.807 -9.187 1.00 92.12 188 THR A CA 1
ATOM 1429 C C . THR A 1 188 ? 6.159 -5.173 -8.629 1.00 92.12 188 THR A C 1
ATOM 1431 O O . THR A 1 188 ? 5.496 -5.991 -9.274 1.00 92.12 188 THR A O 1
ATOM 1434 N N . LYS A 1 189 ? 6.592 -5.425 -7.393 1.00 94.62 189 LYS A N 1
ATOM 1435 C CA . LYS A 1 189 ? 6.271 -6.630 -6.627 1.00 94.62 189 LYS A CA 1
ATOM 1436 C C . LYS A 1 189 ? 5.342 -6.256 -5.476 1.00 94.62 189 LYS A C 1
ATOM 1438 O O . LYS A 1 189 ? 5.642 -5.327 -4.736 1.00 94.62 189 LYS A O 1
ATOM 1443 N N . ALA A 1 190 ? 4.244 -6.986 -5.297 1.00 95.75 190 ALA A N 1
ATOM 1444 C CA . ALA A 1 190 ? 3.332 -6.791 -4.172 1.00 95.75 190 ALA A CA 1
ATOM 1445 C C . ALA A 1 190 ? 3.340 -7.989 -3.228 1.00 95.75 190 ALA A C 1
ATOM 1447 O O . ALA A 1 190 ? 3.274 -9.140 -3.664 1.00 95.75 190 ALA A O 1
ATOM 1448 N N . VAL A 1 191 ? 3.322 -7.684 -1.932 1.00 97.56 191 VAL A N 1
ATOM 1449 C CA . VAL A 1 191 ? 3.034 -8.621 -0.844 1.00 97.56 191 VAL A CA 1
ATOM 1450 C C . VAL A 1 191 ? 1.694 -8.220 -0.245 1.00 97.56 191 VAL A C 1
ATOM 1452 O O . VAL A 1 191 ? 1.526 -7.092 0.213 1.00 97.56 191 VAL A O 1
ATOM 1455 N N . ARG A 1 192 ? 0.721 -9.130 -0.263 1.00 96.62 192 ARG A N 1
ATOM 1456 C CA . ARG A 1 192 ? -0.631 -8.883 0.246 1.00 96.62 192 ARG A CA 1
ATOM 1457 C C . ARG A 1 192 ? -0.871 -9.657 1.525 1.00 96.62 192 ARG A C 1
ATOM 1459 O O . ARG A 1 192 ? -0.631 -10.864 1.584 1.00 96.62 192 ARG A O 1
ATOM 1466 N N . PHE A 1 193 ? -1.400 -8.953 2.515 1.00 95.88 193 PHE A N 1
ATOM 1467 C CA . PHE A 1 193 ? -1.745 -9.500 3.817 1.00 95.88 193 PHE A CA 1
ATOM 1468 C C . PHE A 1 193 ? -3.256 -9.702 3.939 1.00 95.88 193 PHE A C 1
ATOM 1470 O O . PHE A 1 193 ? -4.043 -8.954 3.365 1.00 95.88 193 PHE A O 1
ATOM 1477 N N . GLY A 1 194 ? -3.656 -10.710 4.705 1.00 93.19 194 GLY A N 1
ATOM 1478 C CA . GLY A 1 194 ? -5.049 -10.993 5.041 1.00 93.19 194 GLY A CA 1
ATOM 1479 C C . GLY A 1 194 ? -5.160 -11.695 6.390 1.00 93.19 194 GLY A C 1
ATOM 1480 O O . GLY A 1 194 ? -4.146 -12.093 6.968 1.00 93.19 194 GLY A O 1
ATOM 1481 N N . ARG A 1 195 ? -6.391 -11.820 6.888 1.00 86.69 195 ARG A N 1
ATOM 1482 C CA . ARG A 1 195 ? -6.731 -12.516 8.137 1.00 86.69 195 ARG A CA 1
ATOM 1483 C C . ARG A 1 195 ? -7.286 -13.910 7.850 1.00 86.69 195 ARG A C 1
ATOM 1485 O O . ARG A 1 195 ? -7.844 -14.126 6.754 1.00 86.69 195 ARG A O 1
#

pLDDT: mean 80.0, std 19.72, range [33.06, 97.81]